Protein AF-A0A7S1HTA7-F1 (afdb_monomer)

Solvent-accessible surface area (backbone atoms only — not comparable to full-atom values): 16954 Å² total; per-residue (Å²): 130,83,82,58,38,93,45,56,28,43,32,29,38,36,47,64,93,36,52,76,44,49,57,53,32,62,66,22,34,14,26,83,85,82,63,50,65,40,41,32,32,37,21,36,52,14,60,41,72,67,43,42,49,54,43,51,52,46,42,68,76,77,57,75,39,84,85,27,55,48,76,44,78,49,69,44,82,84,61,73,66,67,63,62,52,55,25,49,40,49,44,55,26,58,73,69,60,56,31,45,28,32,38,52,43,58,41,48,52,30,56,24,31,49,49,48,40,55,60,59,36,94,58,25,66,58,54,56,62,45,24,71,47,28,37,37,27,40,50,61,30,37,48,38,60,39,86,87,78,68,48,64,71,79,82,45,54,42,52,73,50,39,56,55,34,38,77,70,63,42,30,40,68,69,76,78,36,93,91,50,45,41,59,47,79,69,38,69,72,56,42,77,76,39,88,60,63,44,76,44,86,84,56,91,56,35,43,77,36,38,39,34,22,72,90,67,54,79,77,50,65,58,85,36,33,55,92,67,63,48,55,26,53,43,48,48,56,40,37,40,72,58,36,43,44,29,39,46,36,67,46,39,31,33,38,55,80,69,81,80,66,58,77,58,65,60,72,56,92,77,48,57,65,54,52,52,53,54,50,51,54,49,52,54,51,53,55,74,72,50,70,77,37,80,84,62,80,84,79,74,92,84,78,130

InterPro domains:
  IPR029044 Nucleotide-diphospho-sugar transferases [G3DSA:3.90.550.10] (17-270)
  IPR029044 Nucleotide-diphospho-sugar transferases [SSF53448] (89-269)
  IPR051292 Alpha-1,3-xylosyltransferase/Beta-1,3-glucuronyltransferase [PTHR12270] (9-268)

Foldseek 3Di:
DDAADAFEEEFEEEELQLVVLVVLQQQLQAAPVPRHTGAYEYEYEQADPVSVVSVVVCCVPPPPPVVHYDYHYDYDHVNPLAFQQHLVRRLVRLVPHRHQKYWYDYSQKHKANCVRVVCNDPCVVVQSVLLLAAWEFAFEKEFDQDPPPRDQDDDQNKLVSVVVCVVVVRMGGPPLDPVQQQDNQLVVVCLNVDQDKAWTDDAQNHQTGTMHGSVRFDRFDSVCRHPDCRSRLRVVLSQQVNHTYIYRSMIHIYRYDGDPPCSNVVDDPPVVVVVVVVVVVVVVVSVVPGDAGPSHDDDDPPDD

Secondary structure (DSSP, 8-state):
-PPPEEEEEEEEEEEGGGHHHHHHHHHHSB-TTT-PBPPEEEEEEE-SHHHHHHHHHHHHHH---TTTEEEEEEE-TT--TT---HHHHHHHHHHT--EEEEEEEETTEEE-TTHHHHHHSTTHHHHHHHTTTEEEEE-EEEEPPPTTT---PPPPSSHHHHHHHHHTTSEE-----TTSTTSGGG-HHHHHH--S-EEE---TT---EEEE-TTTSPPP-TT--SSSSHHHHHHHHHHHTT-EEEE-SS--EEE------HHHH---TTHHHHHHHHHHHHHHHHHHHSPPPTT-----TT--

Organism: NCBI:txid73025

Radius of gyration: 19.07 Å; Cα contacts (8 Å, |Δi|>4): 547; chains: 1; bounding box: 50×52×54 Å

Sequence (304 aa):
TRPLKKGATYVTHMSAGRISNLRRVLQAWRDPTSGDPGPVVVVFFAPSANDTQAIIDHVQSDLLHPQQLAYTIYSNPSGDLRYYPINILRNIGLAHVQTELCVLADGDMVPDHHLYAYLTSDKYTGFVEQSRTTALVLPVFFLNRNEETGEVPPVPTNKGALLRAMSKGEIKAPLDHPRRPHHFLTDYNRWQGDDRDYFIRYRFWYEPYTILNPRWMPFFDQRFIYYGFDKVTFAWALHCRGFRFQVLAEHFLVHYPHERDTSWQKEEDGTAAWKAEQLLKLVDAFFSEMPSSPWGWRSDWAAT

Mean predicted aligned error: 6.47 Å

Nearest PDB structures (foldseek):
  7zvj-assembly1_B  TM=8.782E-01  e=4.370E-21  Homo sapiens
  7zvj-assembly1_A  TM=8.866E-01  e=8.604E-21  Homo sapiens
  7ui7-assembly1_B  TM=8.638E-01  e=6.174E-20  Homo sapiens
  1h7l-assembly1_A  TM=4.929E-01  e=9.604E-05  Bacillus subtilis
  1qfy-assembly1_A  TM=4.979E-01  e=3.685E-01  Pisum sativum

Structure (mmCIF, N/CA/C/O backbone):
data_AF-A0A7S1HTA7-F1
#
_entry.id   AF-A0A7S1HTA7-F1
#
loop_
_atom_site.group_PDB
_atom_site.id
_atom_site.type_symbol
_atom_site.label_atom_id
_atom_site.label_alt_id
_atom_site.label_comp_id
_atom_site.label_asym_id
_atom_site.label_entity_id
_atom_site.label_seq_id
_atom_site.pdbx_PDB_ins_code
_atom_site.Cartn_x
_atom_site.Cartn_y
_atom_site.Cartn_z
_atom_site.occupancy
_atom_site.B_iso_or_equiv
_atom_site.auth_seq_id
_atom_site.auth_comp_id
_atom_site.auth_asym_id
_atom_site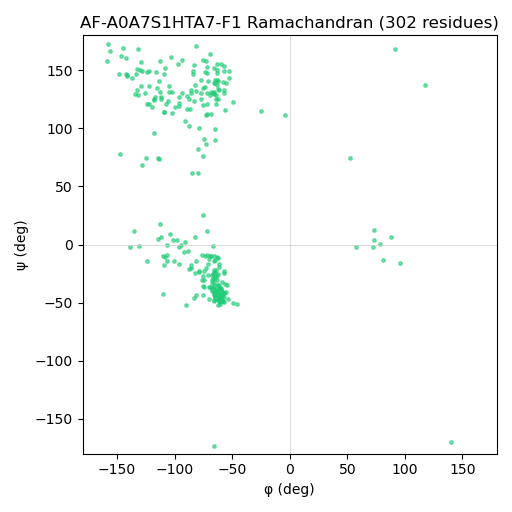.auth_atom_id
_atom_site.pdbx_PDB_model_num
ATOM 1 N N . THR A 1 1 ? 7.113 -23.906 4.863 1.00 61.28 1 THR A N 1
ATOM 2 C CA . THR A 1 1 ? 6.972 -22.454 5.121 1.00 61.28 1 THR A CA 1
ATOM 3 C C . THR A 1 1 ? 6.401 -22.262 6.514 1.00 61.28 1 THR A C 1
ATOM 5 O O . THR A 1 1 ? 5.605 -23.092 6.936 1.00 61.28 1 THR A O 1
ATOM 8 N N . ARG A 1 2 ? 6.845 -21.250 7.277 1.00 69.38 2 ARG A N 1
ATOM 9 C CA . ARG A 1 2 ? 6.257 -20.969 8.602 1.00 69.38 2 ARG A CA 1
ATOM 10 C C . ARG A 1 2 ? 4.777 -20.590 8.429 1.00 69.38 2 ARG A C 1
ATOM 12 O O . ARG A 1 2 ? 4.460 -19.919 7.445 1.00 69.38 2 ARG A O 1
ATOM 19 N N . PRO A 1 3 ? 3.875 -21.018 9.328 1.00 86.00 3 PRO A N 1
ATOM 20 C CA . PRO A 1 3 ? 2.483 -20.597 9.262 1.00 86.00 3 PRO A CA 1
ATOM 21 C C . PRO A 1 3 ? 2.391 -19.078 9.456 1.00 86.00 3 PRO A C 1
ATOM 23 O O . PRO A 1 3 ? 3.089 -18.510 10.298 1.00 86.00 3 PRO A O 1
ATOM 26 N N . LEU A 1 4 ? 1.545 -18.433 8.651 1.00 93.44 4 LEU A N 1
ATOM 27 C CA . LEU A 1 4 ? 1.215 -17.018 8.806 1.00 93.44 4 LEU A CA 1
ATOM 28 C C . LEU A 1 4 ? 0.353 -16.843 10.062 1.00 93.44 4 LEU A C 1
ATOM 30 O O . LEU A 1 4 ? -0.492 -17.685 10.363 1.00 93.44 4 LEU A O 1
ATOM 34 N N . LYS A 1 5 ? 0.595 -15.765 10.800 1.00 95.06 5 LYS A N 1
ATOM 35 C CA . LYS A 1 5 ? -0.145 -15.372 12.000 1.00 95.06 5 LYS A CA 1
ATOM 36 C C . LYS A 1 5 ? -1.415 -14.618 11.613 1.00 95.06 5 LYS A C 1
ATOM 38 O O . LYS A 1 5 ? -1.449 -13.938 10.588 1.00 95.06 5 LYS A O 1
ATOM 43 N 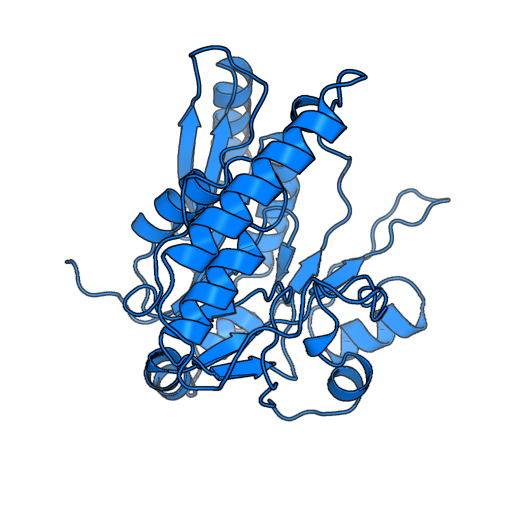N . LYS A 1 6 ? -2.419 -14.655 12.488 1.00 95.56 6 LYS A N 1
ATOM 44 C CA . LYS A 1 6 ? -3.603 -13.805 12.350 1.00 95.56 6 LYS A CA 1
ATOM 45 C C . LYS A 1 6 ? -3.194 -12.323 12.304 1.00 95.56 6 LYS A C 1
ATOM 47 O O . LYS A 1 6 ? -2.435 -11.889 13.166 1.00 95.56 6 LYS A O 1
ATOM 52 N N . GLY A 1 7 ? -3.693 -11.560 11.331 1.00 96.12 7 GLY A N 1
ATOM 53 C CA . GLY A 1 7 ? -3.509 -10.105 11.262 1.00 96.12 7 GLY A CA 1
ATOM 54 C C . GLY A 1 7 ? -3.256 -9.558 9.857 1.00 96.12 7 GLY A C 1
ATOM 55 O O . GLY A 1 7 ? -3.360 -10.282 8.865 1.00 96.12 7 GLY A O 1
ATOM 56 N N . ALA A 1 8 ? -2.888 -8.277 9.792 1.00 97.81 8 ALA A N 1
ATOM 57 C CA . ALA A 1 8 ? -2.566 -7.575 8.554 1.00 97.81 8 ALA A CA 1
ATOM 58 C C . ALA A 1 8 ? -1.246 -6.795 8.678 1.00 97.81 8 ALA A C 1
ATOM 60 O O . ALA A 1 8 ? -1.078 -6.010 9.609 1.00 97.81 8 ALA A O 1
ATOM 61 N N . THR A 1 9 ? -0.322 -6.995 7.735 1.00 98.25 9 THR A N 1
ATOM 62 C CA . THR A 1 9 ? 0.963 -6.273 7.671 1.00 98.25 9 THR A CA 1
ATOM 63 C C . THR A 1 9 ? 0.905 -5.183 6.607 1.00 98.25 9 THR A C 1
ATOM 65 O O . THR A 1 9 ? 0.527 -5.462 5.470 1.00 98.25 9 THR A O 1
ATOM 68 N N . TYR A 1 10 ? 1.325 -3.961 6.933 1.00 98.50 10 TYR A N 1
ATOM 69 C CA . TYR A 1 10 ? 1.571 -2.927 5.926 1.00 98.50 10 TYR A CA 1
ATOM 70 C C . TYR A 1 10 ? 2.967 -3.118 5.331 1.00 98.50 10 TYR A C 1
ATOM 72 O O . TYR A 1 10 ? 3.948 -3.153 6.070 1.00 98.50 10 TYR A O 1
ATOM 80 N N . VAL A 1 11 ? 3.076 -3.263 4.014 1.00 98.00 11 VAL A N 1
ATOM 81 C CA . VAL A 1 11 ? 4.343 -3.526 3.322 1.00 98.00 11 VAL A CA 1
ATOM 82 C C . VAL A 1 11 ? 4.647 -2.374 2.386 1.00 98.00 11 VAL A C 1
ATOM 84 O O . VAL A 1 11 ? 3.839 -2.039 1.521 1.00 98.00 11 VAL A O 1
ATOM 87 N N . THR A 1 12 ? 5.832 -1.791 2.536 1.00 97.00 12 THR A N 1
ATOM 88 C CA . THR A 1 12 ? 6.271 -0.681 1.695 1.00 97.00 12 THR A CA 1
ATOM 89 C C . THR A 1 12 ? 7.767 -0.718 1.398 1.00 97.00 12 THR A C 1
ATOM 91 O O . THR A 1 12 ? 8.531 -1.497 1.971 1.00 97.00 12 THR A O 1
ATOM 94 N N . HIS A 1 13 ? 8.193 0.124 0.466 1.00 94.62 13 HIS A N 1
ATOM 95 C CA . HIS A 1 13 ? 9.586 0.319 0.099 1.00 94.62 13 HIS A CA 1
ATOM 96 C C . HIS A 1 13 ? 9.844 1.801 -0.167 1.00 94.62 13 HIS A C 1
ATOM 98 O O . HIS A 1 13 ? 8.983 2.516 -0.685 1.00 94.62 13 HIS A O 1
ATOM 104 N N . MET A 1 14 ? 11.035 2.283 0.182 1.00 91.81 14 MET A N 1
ATOM 105 C CA . MET A 1 14 ? 11.362 3.702 0.035 1.00 91.81 14 MET A CA 1
ATOM 106 C C . MET A 1 14 ? 12.863 3.977 -0.012 1.00 91.81 14 MET A C 1
ATOM 108 O O . MET A 1 14 ? 13.669 3.167 0.432 1.00 91.81 14 MET A O 1
ATOM 112 N N . SER A 1 15 ? 13.237 5.118 -0.581 1.00 87.00 15 SER A N 1
ATOM 113 C CA . SER A 1 15 ? 14.559 5.731 -0.425 1.00 87.00 15 SER A CA 1
ATOM 114 C C . SER A 1 15 ? 14.630 6.515 0.896 1.00 87.00 15 SER A C 1
ATOM 116 O O . SER A 1 15 ? 13.606 6.754 1.547 1.00 87.00 15 SER A O 1
ATOM 118 N N . ALA A 1 16 ? 15.829 6.969 1.273 1.00 81.62 16 ALA A N 1
ATOM 119 C CA . ALA A 1 16 ? 16.028 7.801 2.462 1.00 81.62 16 ALA A CA 1
ATOM 120 C C . ALA A 1 16 ? 15.171 9.089 2.453 1.00 81.62 16 ALA A C 1
ATOM 122 O O . ALA A 1 16 ? 14.647 9.496 3.488 1.00 81.62 16 ALA A O 1
ATOM 123 N N . GLY A 1 17 ? 14.937 9.686 1.276 1.00 78.44 17 GLY A N 1
ATOM 124 C CA . GLY A 1 17 ? 14.169 10.931 1.126 1.00 78.44 17 GLY A CA 1
ATOM 125 C C . GLY A 1 17 ? 12.686 10.839 1.513 1.00 78.44 17 GLY A C 1
ATOM 126 O O . GLY A 1 17 ? 12.029 11.864 1.676 1.00 78.44 17 GLY A O 1
ATOM 127 N N . ARG A 1 18 ? 12.141 9.627 1.690 1.00 82.38 18 ARG A N 1
ATOM 128 C CA . ARG A 1 18 ? 10.727 9.401 2.047 1.00 82.38 18 ARG A CA 1
ATOM 129 C C . ARG A 1 18 ? 10.526 8.840 3.454 1.00 82.38 18 ARG A C 1
ATOM 131 O O . ARG A 1 18 ? 9.395 8.554 3.835 1.00 82.38 18 ARG A O 1
ATOM 138 N N . ILE A 1 19 ? 11.584 8.737 4.261 1.00 86.12 19 ILE A N 1
ATOM 139 C CA . ILE A 1 19 ? 11.517 8.214 5.638 1.00 86.12 19 ILE A CA 1
ATOM 140 C C . ILE A 1 19 ? 10.477 8.960 6.492 1.00 86.12 19 ILE A C 1
ATOM 142 O O . ILE A 1 19 ? 9.785 8.352 7.307 1.00 86.12 19 ILE A O 1
ATOM 146 N N . SER A 1 20 ? 10.297 10.265 6.280 1.00 83.50 20 SER A N 1
ATOM 147 C CA . SER A 1 20 ? 9.302 11.057 7.014 1.00 83.50 20 SER A CA 1
ATOM 148 C C . SER A 1 20 ? 7.854 10.586 6.785 1.00 83.50 20 SER A C 1
ATOM 150 O O . SER A 1 20 ? 7.002 10.770 7.660 1.00 83.50 20 SER A O 1
ATOM 152 N N . ASN A 1 21 ? 7.559 9.932 5.656 1.00 88.81 21 ASN A N 1
ATOM 153 C CA . ASN A 1 21 ? 6.253 9.320 5.398 1.00 88.81 21 ASN A CA 1
ATOM 154 C C . ASN A 1 21 ? 6.056 8.029 6.197 1.00 88.81 21 ASN A C 1
ATOM 156 O O . ASN A 1 21 ? 4.937 7.753 6.626 1.00 88.81 21 ASN A O 1
ATOM 160 N N . LEU A 1 22 ? 7.125 7.283 6.493 1.00 91.75 22 LEU A N 1
ATOM 161 C CA . LEU A 1 22 ? 7.030 6.073 7.312 1.00 91.75 22 LEU A CA 1
ATOM 162 C C . LEU A 1 22 ? 6.493 6.376 8.715 1.00 91.75 22 LEU A C 1
ATOM 164 O O . LEU A 1 22 ? 5.674 5.620 9.227 1.00 91.75 22 LEU A O 1
ATOM 168 N N . ARG A 1 23 ? 6.869 7.515 9.313 1.00 90.62 23 ARG A N 1
ATOM 169 C CA . ARG A 1 23 ? 6.294 7.955 10.596 1.00 90.62 23 ARG A CA 1
ATOM 170 C C . ARG A 1 23 ? 4.771 8.095 10.520 1.00 90.62 23 ARG A C 1
ATOM 172 O O . ARG A 1 23 ? 4.078 7.668 11.438 1.00 90.62 23 ARG A O 1
ATOM 179 N N . ARG A 1 24 ? 4.250 8.655 9.425 1.00 92.62 24 ARG A N 1
ATOM 180 C CA . ARG A 1 24 ? 2.802 8.819 9.206 1.00 92.62 24 ARG A CA 1
ATOM 181 C C . ARG A 1 24 ? 2.113 7.466 9.071 1.00 92.62 24 ARG A C 1
ATOM 183 O O . ARG A 1 24 ? 1.080 7.251 9.691 1.00 92.62 24 ARG A O 1
ATOM 190 N N . VAL A 1 25 ? 2.727 6.533 8.342 1.00 95.44 25 VAL A N 1
ATOM 191 C CA . VAL A 1 25 ? 2.242 5.148 8.241 1.00 95.44 25 VAL A CA 1
ATOM 192 C C . VAL A 1 25 ? 2.210 4.477 9.614 1.00 95.44 25 VAL A C 1
ATOM 194 O O . VAL A 1 25 ? 1.193 3.904 9.977 1.00 95.44 25 VAL A O 1
ATOM 197 N N . LEU A 1 26 ? 3.273 4.579 10.415 1.00 94.50 26 LEU A N 1
ATOM 198 C CA . LEU A 1 26 ? 3.337 3.971 11.752 1.00 94.50 26 LEU A CA 1
ATOM 199 C C . LEU A 1 26 ? 2.297 4.543 12.727 1.00 94.50 26 LEU A C 1
ATOM 201 O O . LEU A 1 26 ? 1.829 3.832 13.621 1.00 94.50 26 LEU A O 1
ATOM 205 N N . GLN A 1 27 ? 1.933 5.815 12.559 1.00 92.50 27 GLN A N 1
ATOM 206 C CA . GLN A 1 27 ? 0.872 6.472 13.322 1.00 92.50 27 GLN A CA 1
ATOM 207 C C . GLN A 1 27 ? -0.525 6.041 12.857 1.00 92.50 27 GLN A C 1
ATOM 209 O O . GLN A 1 27 ? -1.371 5.758 13.701 1.00 92.50 27 GLN A O 1
ATOM 214 N N . ALA A 1 28 ? -0.758 5.960 11.544 1.00 95.38 28 ALA A N 1
ATOM 215 C CA . ALA A 1 28 ? -2.050 5.582 10.969 1.00 95.38 28 ALA A CA 1
ATOM 216 C C . ALA A 1 28 ? -2.335 4.069 11.048 1.00 95.38 28 ALA A C 1
ATOM 218 O O . ALA A 1 28 ? -3.485 3.660 11.167 1.00 95.38 28 ALA A O 1
ATOM 219 N N . TRP A 1 29 ? -1.303 3.221 11.003 1.00 96.88 29 TRP A N 1
ATOM 220 C CA . TRP A 1 29 ? -1.419 1.758 11.007 1.00 96.88 29 TRP A CA 1
ATOM 221 C C . TRP A 1 29 ? -1.524 1.185 12.426 1.00 96.88 29 TRP A C 1
ATOM 223 O O . TRP A 1 29 ? -0.648 0.455 12.908 1.00 96.88 29 TRP A O 1
ATOM 233 N N . ARG A 1 30 ? -2.588 1.581 13.126 1.00 95.00 30 ARG A N 1
ATOM 234 C CA . ARG A 1 30 ? -2.882 1.220 14.518 1.00 95.00 30 ARG A CA 1
ATOM 235 C C . ARG A 1 30 ? -4.370 0.995 14.707 1.00 95.00 30 ARG A C 1
ATOM 237 O O . ARG A 1 30 ? -5.179 1.453 13.905 1.00 95.00 30 ARG A O 1
ATOM 244 N N . ASP A 1 31 ? -4.731 0.298 15.775 1.00 94.62 31 ASP A N 1
ATOM 245 C CA . ASP A 1 31 ? -6.114 0.303 16.232 1.00 94.62 31 ASP A CA 1
ATOM 246 C C . ASP A 1 31 ? -6.395 1.649 16.929 1.00 94.62 31 ASP A C 1
ATOM 248 O O . ASP A 1 31 ? -5.710 1.979 17.900 1.00 94.62 31 ASP A O 1
ATOM 252 N N . PRO A 1 32 ? -7.356 2.462 16.455 1.00 93.06 32 PRO A N 1
ATOM 253 C CA . PRO A 1 32 ? -7.625 3.777 17.035 1.00 93.06 32 PRO A CA 1
ATOM 254 C C . PRO A 1 32 ? -8.290 3.700 18.419 1.00 93.06 32 PRO A C 1
ATOM 256 O O . PRO A 1 32 ? -8.302 4.699 19.135 1.00 93.06 32 PRO A O 1
ATOM 259 N N . THR A 1 33 ? -8.848 2.545 18.796 1.00 92.56 33 THR A N 1
ATOM 260 C CA . THR A 1 33 ? -9.514 2.319 20.085 1.00 92.56 33 THR A CA 1
ATOM 261 C C . THR A 1 33 ? -8.524 1.828 21.132 1.00 92.56 33 THR A C 1
ATOM 263 O O . THR A 1 33 ? -8.457 2.399 22.219 1.00 92.56 33 THR A O 1
ATOM 266 N N . SER A 1 34 ? -7.752 0.778 20.827 1.00 93.50 34 SER A N 1
ATOM 267 C CA . SER A 1 34 ? -6.788 0.217 21.786 1.00 93.50 34 SER A CA 1
ATOM 268 C C . SER A 1 34 ? -5.413 0.888 21.738 1.00 93.50 34 SER A C 1
ATOM 270 O O . SER A 1 34 ? -4.660 0.813 22.705 1.00 93.50 34 SER A O 1
ATOM 272 N N . GLY A 1 35 ? -5.071 1.552 20.630 1.00 92.00 35 GLY A N 1
ATOM 273 C CA . GLY A 1 35 ? -3.730 2.077 20.360 1.00 92.00 35 GLY A CA 1
ATOM 274 C C . GLY A 1 35 ? -2.731 1.017 19.881 1.00 92.00 35 GLY A C 1
ATOM 275 O O . GLY A 1 35 ? -1.566 1.354 19.619 1.00 92.00 35 GLY A O 1
ATOM 276 N N . ASP A 1 36 ? -3.169 -0.242 19.751 1.00 92.75 36 ASP A N 1
ATOM 277 C CA . ASP A 1 36 ? -2.295 -1.362 19.422 1.00 92.75 36 ASP A CA 1
ATOM 278 C C . ASP A 1 36 ? -1.682 -1.189 18.025 1.00 92.75 36 ASP A C 1
ATOM 280 O O . ASP A 1 36 ? -2.399 -0.953 17.044 1.00 92.75 36 ASP A O 1
ATOM 284 N N . PRO A 1 37 ? -0.349 -1.304 17.902 1.00 94.94 37 PRO A N 1
ATOM 285 C CA . PRO A 1 37 ? 0.320 -1.165 16.622 1.00 94.94 37 PRO A CA 1
ATOM 286 C C . PRO A 1 37 ? 0.091 -2.377 15.716 1.00 94.94 37 PRO A C 1
ATOM 288 O O . PRO A 1 37 ? 0.266 -3.522 16.134 1.00 94.94 37 PRO A O 1
ATOM 291 N N . GLY A 1 38 ? -0.213 -2.126 14.440 1.00 96.00 38 GLY A N 1
ATOM 292 C CA . GLY A 1 38 ? -0.166 -3.154 13.403 1.00 96.00 38 GLY A CA 1
ATOM 293 C C . GLY A 1 38 ? 1.244 -3.341 12.841 1.00 96.00 38 GLY A C 1
ATOM 294 O O . GLY A 1 38 ? 1.979 -2.361 12.738 1.00 96.00 38 GLY A O 1
ATOM 295 N N . PRO A 1 39 ? 1.653 -4.557 12.436 1.00 97.19 39 PRO A N 1
ATOM 296 C CA . PRO A 1 39 ? 2.990 -4.782 11.897 1.00 97.19 39 PRO A CA 1
ATOM 297 C C . PRO A 1 39 ? 3.204 -4.027 10.577 1.00 97.19 39 PRO A C 1
ATOM 299 O O . PRO A 1 39 ? 2.338 -4.011 9.699 1.00 97.19 39 PRO A O 1
ATOM 302 N N . VAL A 1 40 ? 4.389 -3.441 10.428 1.00 97.81 40 VAL A N 1
ATOM 303 C CA . VAL A 1 40 ? 4.867 -2.732 9.239 1.00 97.81 40 VAL A CA 1
ATOM 304 C C . VAL A 1 40 ? 6.195 -3.339 8.804 1.00 97.81 40 VAL A C 1
ATOM 306 O O . VAL A 1 40 ? 7.117 -3.490 9.606 1.00 97.81 40 VAL A O 1
ATOM 309 N N . VAL A 1 41 ? 6.303 -3.669 7.521 1.00 97.50 41 VAL A N 1
ATOM 310 C CA . VAL A 1 41 ? 7.544 -4.089 6.871 1.00 97.50 41 VAL A CA 1
ATOM 311 C C . VAL A 1 41 ? 7.965 -3.006 5.888 1.00 97.50 41 VAL A C 1
ATOM 313 O O . VAL A 1 41 ? 7.199 -2.646 4.993 1.00 97.50 41 VAL A O 1
ATOM 316 N N . VAL A 1 42 ? 9.196 -2.517 6.022 1.00 96.94 42 VAL A N 1
ATOM 317 C CA . VAL A 1 42 ? 9.796 -1.570 5.075 1.00 96.94 42 VAL A CA 1
ATOM 318 C C . VAL A 1 42 ? 11.095 -2.115 4.493 1.00 96.94 42 VAL A C 1
ATOM 320 O O . VAL A 1 42 ? 11.952 -2.633 5.209 1.00 96.94 42 VAL A O 1
ATOM 323 N N . VAL A 1 43 ? 11.270 -1.961 3.184 1.00 96.44 43 VAL A N 1
ATOM 324 C CA . VAL A 1 43 ? 12.568 -2.166 2.533 1.00 96.44 43 VAL A CA 1
ATOM 325 C C . VAL A 1 43 ? 13.121 -0.818 2.092 1.00 96.44 43 VAL A C 1
ATOM 327 O O . VAL A 1 43 ? 12.556 -0.151 1.224 1.00 96.44 43 VAL A O 1
ATOM 330 N N . PHE A 1 44 ? 14.229 -0.413 2.701 1.00 93.94 44 PHE A N 1
ATOM 331 C CA . PHE A 1 44 ? 14.936 0.803 2.340 1.00 93.94 44 PHE A CA 1
ATOM 332 C C . PHE A 1 44 ? 15.913 0.538 1.203 1.00 93.94 44 PHE A C 1
ATOM 334 O O . PHE A 1 44 ? 16.725 -0.383 1.277 1.00 93.94 44 PHE A O 1
ATOM 341 N N . PHE A 1 45 ? 15.862 1.367 0.168 1.00 91.31 45 PHE A N 1
ATOM 342 C CA . PHE A 1 45 ? 16.868 1.386 -0.881 1.00 91.31 45 PHE A CA 1
ATOM 343 C C . PHE A 1 45 ? 17.984 2.358 -0.501 1.00 91.31 45 PHE A C 1
ATOM 345 O O . PHE A 1 45 ? 17.738 3.559 -0.373 1.00 91.31 45 PHE A O 1
ATOM 352 N N . ALA A 1 46 ? 19.194 1.829 -0.324 1.00 89.19 46 ALA A N 1
ATOM 353 C CA . ALA A 1 46 ? 20.378 2.587 0.052 1.00 89.19 46 ALA A CA 1
ATOM 354 C C . ALA A 1 46 ? 21.437 2.481 -1.056 1.00 89.19 46 ALA A C 1
ATOM 356 O O . ALA A 1 46 ? 22.181 1.499 -1.139 1.00 89.19 46 ALA A O 1
ATOM 357 N N . PRO A 1 47 ? 21.497 3.463 -1.956 1.00 82.62 47 PRO A N 1
ATOM 358 C CA . PRO A 1 47 ? 22.356 3.363 -3.123 1.00 82.62 47 PRO A CA 1
ATOM 359 C C . PRO A 1 47 ? 23.820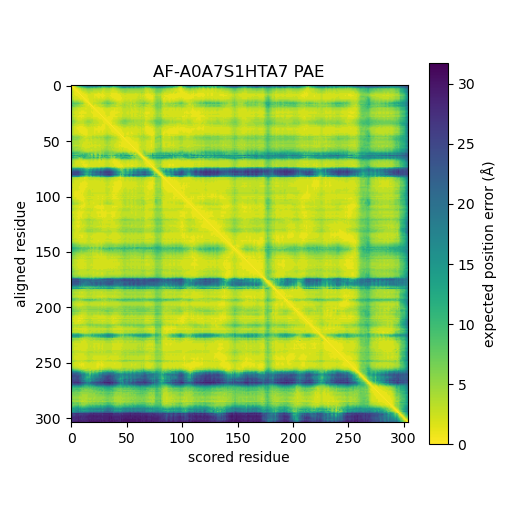 3.727 -2.835 1.00 82.62 47 PRO A C 1
ATOM 361 O O . PRO A 1 47 ? 24.704 3.380 -3.611 1.00 82.62 47 PRO A O 1
ATOM 364 N N . SER A 1 48 ? 24.100 4.359 -1.695 1.00 82.69 48 SER A N 1
ATOM 365 C CA . SER A 1 48 ? 25.454 4.609 -1.204 1.00 82.69 48 SER A CA 1
ATOM 366 C C . SER A 1 48 ? 25.622 4.208 0.266 1.00 82.69 48 SER A C 1
ATOM 368 O O . SER A 1 48 ? 24.654 3.958 0.995 1.00 82.69 48 SER A O 1
ATOM 370 N N . ALA A 1 49 ? 26.875 4.176 0.729 1.00 85.44 49 ALA A N 1
ATOM 371 C CA . ALA A 1 49 ? 27.186 4.012 2.149 1.00 85.44 49 ALA A CA 1
ATOM 372 C C . ALA A 1 49 ? 26.627 5.171 2.997 1.00 85.44 49 ALA A C 1
ATOM 374 O O . ALA A 1 49 ? 26.142 4.936 4.101 1.00 85.44 49 ALA A O 1
ATOM 375 N N . ASN A 1 50 ? 26.615 6.396 2.456 1.00 85.81 50 ASN A N 1
ATOM 376 C CA . ASN A 1 50 ? 26.042 7.560 3.135 1.00 85.81 50 ASN A CA 1
ATOM 377 C C . ASN A 1 50 ? 24.528 7.414 3.310 1.00 85.81 50 ASN A C 1
ATOM 379 O O . ASN A 1 50 ? 24.019 7.670 4.395 1.00 85.81 50 ASN A O 1
ATOM 383 N N . ASP A 1 51 ? 23.817 6.945 2.281 1.00 86.38 51 ASP A N 1
ATOM 384 C CA . ASP A 1 51 ? 22.376 6.683 2.390 1.00 86.38 51 ASP A CA 1
ATOM 385 C C . ASP A 1 51 ? 22.093 5.570 3.397 1.00 86.38 51 ASP A C 1
ATOM 387 O O . ASP A 1 51 ? 21.160 5.674 4.190 1.00 86.38 51 ASP A O 1
ATOM 391 N N . THR A 1 52 ? 22.923 4.521 3.398 1.00 89.06 52 THR A N 1
ATOM 392 C CA . THR A 1 52 ? 22.831 3.427 4.375 1.00 89.06 52 THR A CA 1
ATOM 393 C C . THR A 1 52 ? 22.931 3.972 5.797 1.00 89.06 52 THR A C 1
ATOM 395 O O . THR A 1 52 ? 22.072 3.670 6.623 1.00 89.06 52 THR A O 1
ATOM 398 N N . GLN A 1 53 ? 23.939 4.806 6.071 1.00 89.38 53 GLN A N 1
ATOM 399 C CA . GLN A 1 53 ? 24.125 5.406 7.389 1.00 89.38 53 GLN A CA 1
ATOM 400 C C . GLN A 1 53 ? 22.973 6.350 7.748 1.00 89.38 53 GLN A C 1
ATOM 402 O O . GLN A 1 53 ? 22.412 6.228 8.831 1.00 89.38 53 GLN A O 1
ATOM 407 N N . ALA A 1 54 ? 22.539 7.207 6.819 1.00 88.38 54 ALA A N 1
ATOM 408 C CA . ALA A 1 54 ? 21.415 8.113 7.043 1.00 88.38 54 ALA A CA 1
ATOM 409 C C . ALA A 1 54 ? 20.118 7.361 7.387 1.00 88.38 54 ALA A C 1
ATOM 411 O O . ALA A 1 54 ? 19.372 7.794 8.265 1.00 88.38 54 ALA A O 1
ATOM 412 N N . ILE A 1 55 ? 19.850 6.226 6.731 1.00 90.25 55 ILE A N 1
ATOM 413 C CA . ILE A 1 55 ? 18.713 5.356 7.060 1.00 90.25 55 ILE A CA 1
ATOM 414 C C . ILE A 1 55 ? 18.869 4.768 8.466 1.00 90.25 55 ILE A C 1
ATOM 416 O O . ILE A 1 55 ? 17.907 4.789 9.232 1.00 90.25 55 ILE A O 1
ATOM 420 N N . ILE A 1 56 ? 20.052 4.247 8.814 1.00 90.06 56 ILE A N 1
ATOM 421 C CA . ILE A 1 56 ? 20.319 3.680 10.147 1.00 90.06 56 ILE A CA 1
ATOM 422 C C . ILE A 1 56 ? 20.068 4.729 11.231 1.00 90.06 56 ILE A C 1
ATOM 424 O O . ILE A 1 56 ? 19.332 4.446 12.176 1.00 90.06 56 ILE A O 1
ATOM 428 N N . ASP A 1 57 ? 20.613 5.932 11.057 1.00 89.19 57 ASP A N 1
ATOM 429 C CA . ASP A 1 57 ? 20.493 7.022 12.021 1.00 89.19 57 ASP A CA 1
ATOM 430 C C . ASP A 1 57 ? 19.021 7.396 12.240 1.00 89.19 57 ASP A C 1
ATOM 432 O O . ASP A 1 57 ? 18.562 7.406 13.379 1.00 89.19 57 ASP A O 1
ATOM 436 N N . HIS A 1 58 ? 18.245 7.588 11.163 1.00 87.44 58 HIS A N 1
ATOM 437 C CA . HIS A 1 58 ? 16.810 7.889 11.262 1.00 87.44 58 HIS A CA 1
ATOM 438 C C . HIS A 1 58 ? 16.006 6.757 11.907 1.00 87.44 58 HIS A C 1
ATOM 440 O O . HIS A 1 58 ? 15.080 7.001 12.682 1.00 87.44 58 HIS A O 1
ATOM 446 N N . VAL A 1 59 ? 16.309 5.499 11.578 1.00 86.62 59 VAL A N 1
ATOM 447 C CA . VAL A 1 59 ? 15.594 4.374 12.189 1.00 86.62 59 VAL A CA 1
ATOM 448 C C . VAL A 1 59 ? 15.862 4.331 13.692 1.00 86.62 59 VAL A C 1
ATOM 450 O O . VAL A 1 59 ? 14.927 4.103 14.459 1.00 86.62 59 VAL A O 1
ATOM 453 N N . GLN A 1 60 ? 17.102 4.596 14.110 1.00 85.75 60 GLN A N 1
ATOM 454 C CA . GLN A 1 60 ? 17.520 4.591 15.511 1.00 85.75 60 GLN A CA 1
ATOM 455 C C . GLN A 1 60 ? 17.031 5.810 16.308 1.00 85.75 60 GLN A C 1
ATOM 457 O O . GLN A 1 60 ? 16.696 5.659 17.480 1.00 85.75 60 GLN A O 1
ATOM 462 N N . SER A 1 61 ? 16.968 7.002 15.711 1.00 83.12 61 SER A N 1
ATOM 463 C CA . SER A 1 61 ? 16.523 8.220 16.401 1.00 83.12 61 SER A CA 1
ATOM 464 C C . SER A 1 61 ? 15.003 8.344 16.470 1.00 83.12 61 SER A C 1
ATOM 466 O O . SER A 1 61 ? 14.451 8.729 17.498 1.00 83.12 61 SER A O 1
ATOM 468 N N . ASP A 1 62 ? 14.324 8.042 15.363 1.00 77.06 62 ASP A N 1
ATOM 469 C CA . ASP A 1 62 ? 13.020 8.631 15.056 1.00 77.06 62 ASP A CA 1
ATOM 470 C C . ASP A 1 62 ? 11.903 7.614 14.826 1.00 77.06 62 ASP A C 1
ATOM 472 O O . ASP A 1 62 ? 10.730 8.009 14.777 1.00 77.06 62 ASP A O 1
ATOM 476 N N . LEU A 1 63 ? 12.259 6.337 14.640 1.00 79.88 63 LEU A N 1
ATOM 477 C CA . LEU A 1 63 ? 11.347 5.275 14.207 1.00 79.88 63 LEU A CA 1
ATOM 478 C C . LEU A 1 63 ? 11.497 3.968 14.997 1.00 79.88 63 LEU A C 1
ATOM 480 O O . LEU A 1 63 ? 10.930 2.950 14.586 1.00 79.88 63 LEU A O 1
ATOM 484 N N . LEU A 1 64 ? 12.229 3.967 16.119 1.00 73.25 64 LEU A N 1
ATOM 485 C CA . LEU A 1 64 ? 12.356 2.787 16.977 1.00 73.25 64 LEU A CA 1
ATOM 486 C C . LEU A 1 64 ? 11.004 2.413 17.597 1.00 73.25 64 LEU A C 1
ATOM 488 O O . LEU A 1 64 ? 10.641 2.813 18.700 1.00 73.25 64 LEU A O 1
ATOM 492 N N . HIS A 1 65 ? 10.283 1.561 16.879 1.00 76.56 65 HIS A N 1
ATOM 493 C CA . HIS A 1 65 ? 9.080 0.881 17.329 1.00 76.56 65 HIS A CA 1
ATOM 494 C C . HIS A 1 65 ? 9.292 -0.624 17.142 1.00 76.56 65 HIS A C 1
ATOM 496 O O . HIS A 1 65 ? 8.737 -1.205 16.210 1.00 76.56 65 HIS A O 1
ATOM 502 N N . PRO A 1 66 ? 10.100 -1.281 17.997 1.00 70.31 66 PRO A N 1
ATOM 503 C CA . PRO A 1 66 ? 10.547 -2.661 17.774 1.00 70.31 66 PRO A CA 1
ATOM 504 C C . PRO A 1 66 ? 9.402 -3.684 17.720 1.00 70.31 66 PRO A C 1
ATOM 506 O O . PRO A 1 66 ? 9.576 -4.778 17.196 1.00 70.31 66 PRO A O 1
ATOM 509 N N . GLN A 1 67 ? 8.226 -3.334 18.247 1.00 82.25 67 GLN A N 1
ATOM 510 C CA . GLN A 1 67 ? 7.020 -4.165 18.175 1.00 82.25 67 GLN A CA 1
ATOM 511 C C . GLN A 1 67 ? 6.219 -3.963 16.876 1.00 82.25 67 GLN A C 1
ATOM 513 O O . GLN A 1 67 ? 5.390 -4.803 16.543 1.00 82.25 67 GLN A O 1
ATOM 518 N N . GLN A 1 68 ? 6.454 -2.862 16.154 1.00 91.62 68 GLN A N 1
ATOM 519 C CA . GLN A 1 68 ? 5.685 -2.452 14.979 1.00 91.62 68 GLN A CA 1
ATOM 520 C C . GLN A 1 68 ? 6.479 -2.585 13.676 1.00 91.62 68 GLN A C 1
ATOM 522 O O . GLN A 1 68 ? 5.925 -3.032 12.680 1.00 91.62 68 GLN A O 1
ATOM 527 N N . LEU A 1 69 ? 7.756 -2.195 13.664 1.00 94.12 69 LEU A N 1
ATOM 528 C CA . LEU A 1 69 ? 8.542 -2.023 12.443 1.00 94.12 69 LEU A CA 1
ATOM 529 C C . LEU A 1 69 ? 9.584 -3.134 12.270 1.00 94.12 69 LEU A C 1
ATOM 531 O O . LEU A 1 69 ? 10.507 -3.263 13.072 1.00 94.12 69 LEU A O 1
ATOM 535 N N . ALA A 1 70 ? 9.489 -3.871 11.167 1.00 94.31 70 ALA A N 1
ATOM 536 C CA . ALA A 1 70 ? 10.582 -4.665 10.622 1.00 94.31 70 ALA A CA 1
ATOM 537 C C . ALA A 1 70 ? 11.152 -3.947 9.395 1.00 94.31 70 ALA A C 1
ATOM 539 O O . ALA A 1 70 ? 10.401 -3.537 8.508 1.00 94.31 70 ALA A O 1
ATOM 540 N N . TYR A 1 71 ? 12.474 -3.801 9.325 1.00 94.50 71 TYR A N 1
ATOM 541 C CA . TYR A 1 71 ? 13.120 -3.128 8.204 1.00 94.50 71 TYR A CA 1
ATOM 542 C C . TYR A 1 71 ? 14.265 -3.947 7.614 1.00 94.50 71 TYR A C 1
ATOM 544 O O . TYR A 1 71 ? 14.927 -4.721 8.301 1.00 94.50 71 TYR A O 1
ATOM 552 N N . THR A 1 72 ? 14.494 -3.769 6.317 1.00 95.44 72 THR A N 1
ATOM 553 C CA . THR A 1 72 ? 15.666 -4.277 5.596 1.00 95.44 72 THR A CA 1
ATOM 554 C C . THR A 1 72 ? 16.288 -3.132 4.821 1.00 95.44 72 THR A C 1
ATOM 556 O O . THR A 1 72 ? 15.567 -2.360 4.195 1.00 95.44 72 THR A O 1
ATOM 559 N N . ILE A 1 73 ? 17.614 -3.017 4.847 1.00 93.81 73 ILE A N 1
ATOM 560 C CA . ILE A 1 73 ? 18.342 -2.060 4.013 1.00 93.81 73 ILE A CA 1
ATOM 561 C C . ILE A 1 73 ? 18.941 -2.833 2.843 1.00 93.81 73 ILE A C 1
ATOM 563 O O . ILE A 1 73 ? 19.813 -3.679 3.029 1.00 93.81 73 ILE A O 1
ATOM 567 N N . TYR A 1 74 ? 18.450 -2.556 1.640 1.00 91.38 74 TYR A N 1
ATOM 568 C CA . TYR A 1 74 ? 19.023 -3.055 0.401 1.00 91.38 74 TYR A CA 1
ATOM 569 C C . TYR A 1 74 ? 20.113 -2.086 -0.049 1.00 91.38 74 TYR A C 1
ATOM 571 O O . TYR A 1 74 ? 19.816 -1.013 -0.585 1.00 91.38 74 TYR A O 1
ATOM 579 N N . SER A 1 75 ? 21.370 -2.455 0.194 1.00 84.50 75 SER A N 1
ATOM 580 C CA . SER A 1 75 ? 22.521 -1.699 -0.285 1.00 84.50 75 SER A CA 1
ATOM 581 C C . SER A 1 75 ? 22.889 -2.120 -1.710 1.00 84.50 75 SER A C 1
ATOM 583 O O . SER A 1 75 ? 22.987 -3.309 -2.012 1.00 84.50 75 SER A O 1
ATOM 585 N N . ASN A 1 76 ? 23.114 -1.147 -2.597 1.00 71.12 76 ASN A N 1
ATOM 586 C CA . ASN A 1 76 ? 23.683 -1.388 -3.930 1.00 71.12 76 ASN A CA 1
ATOM 587 C C . ASN A 1 76 ? 25.080 -0.746 -4.044 1.00 71.12 76 ASN A C 1
ATOM 589 O O . ASN A 1 76 ? 25.236 0.279 -4.708 1.00 71.12 76 ASN A O 1
ATOM 593 N N . PRO A 1 77 ? 26.110 -1.323 -3.399 1.00 53.12 77 PRO A N 1
ATOM 594 C CA . PRO A 1 77 ? 27.448 -0.731 -3.337 1.00 53.12 77 PRO A CA 1
ATOM 595 C C . PRO A 1 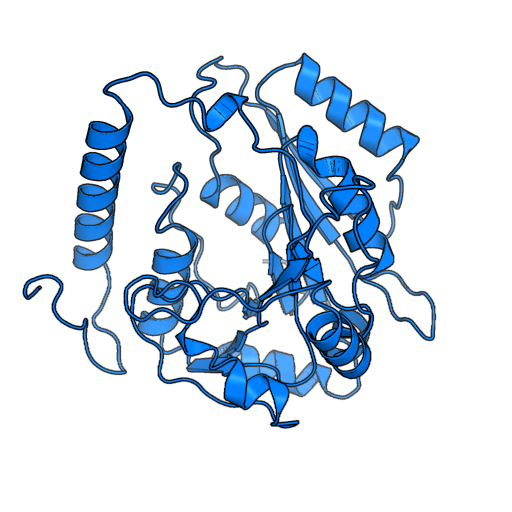77 ? 28.187 -0.712 -4.686 1.00 53.12 77 PRO A C 1
ATOM 597 O O . PRO A 1 77 ? 29.217 -0.055 -4.798 1.00 53.12 77 PRO A O 1
ATOM 600 N N . SER A 1 78 ? 27.668 -1.393 -5.715 1.00 57.28 78 SER A N 1
ATOM 601 C CA . SER A 1 78 ? 28.234 -1.452 -7.074 1.00 57.28 78 SER A CA 1
ATOM 602 C C . SER A 1 78 ? 28.295 -0.096 -7.791 1.00 57.28 78 SER A C 1
ATOM 604 O O . SER A 1 78 ? 28.915 -0.002 -8.845 1.00 57.28 78 SER A O 1
ATOM 606 N N . GLY A 1 79 ? 27.637 0.944 -7.264 1.00 50.62 79 GLY A N 1
ATOM 607 C CA . GLY A 1 79 ? 27.717 2.305 -7.799 1.00 50.62 79 GLY A CA 1
ATOM 608 C C . GLY A 1 79 ? 26.971 2.534 -9.116 1.00 50.62 79 GLY A C 1
ATOM 609 O O . GLY A 1 79 ? 27.011 3.647 -9.636 1.00 50.62 79 GLY A O 1
ATOM 610 N N . ASP A 1 80 ? 26.250 1.539 -9.649 1.00 60.25 80 ASP A N 1
ATOM 611 C CA . ASP A 1 80 ? 25.291 1.779 -10.731 1.00 60.25 80 ASP A CA 1
ATOM 612 C C . ASP A 1 80 ? 24.040 2.451 -10.147 1.00 60.25 80 ASP A C 1
ATOM 614 O O . ASP A 1 80 ? 23.006 1.828 -9.885 1.00 60.25 80 ASP A O 1
ATOM 618 N N . LEU A 1 81 ? 24.195 3.750 -9.873 1.00 53.12 81 LEU A N 1
ATOM 619 C CA . LEU A 1 81 ? 23.212 4.614 -9.235 1.00 53.12 81 LEU A CA 1
ATOM 620 C C . LEU A 1 81 ? 22.060 5.013 -10.177 1.00 53.12 81 LEU A C 1
ATOM 622 O O . LEU A 1 81 ? 21.449 6.065 -10.004 1.00 53.12 81 LEU A O 1
ATOM 626 N N . ARG A 1 82 ? 21.759 4.205 -11.199 1.00 57.44 82 ARG A N 1
ATOM 627 C CA . ARG A 1 82 ? 20.784 4.570 -12.235 1.00 57.44 82 ARG A CA 1
ATOM 628 C C . ARG A 1 82 ? 19.402 3.941 -12.061 1.00 57.44 82 ARG A C 1
ATOM 630 O O . ARG A 1 82 ? 18.467 4.414 -12.708 1.00 57.44 82 ARG A O 1
ATOM 637 N N . TYR A 1 83 ? 19.228 2.920 -11.208 1.00 72.44 83 TYR A N 1
ATOM 638 C CA . TYR A 1 83 ? 17.948 2.199 -11.080 1.00 72.44 83 TYR A CA 1
ATOM 639 C C . TYR A 1 83 ? 17.446 1.981 -9.638 1.00 72.44 83 TYR A C 1
ATOM 641 O O . TYR A 1 83 ? 18.181 1.506 -8.775 1.00 72.44 83 TYR A O 1
ATOM 649 N N . TYR A 1 84 ? 16.159 2.273 -9.408 1.00 82.69 84 TYR A N 1
ATOM 650 C CA . TYR A 1 84 ? 15.415 1.927 -8.192 1.00 82.69 84 TYR A CA 1
ATOM 651 C C . TYR A 1 84 ? 14.741 0.553 -8.391 1.00 82.69 84 TYR A C 1
ATOM 653 O O . TYR A 1 84 ? 13.758 0.482 -9.131 1.00 82.69 84 TYR A O 1
ATOM 661 N N . PRO A 1 85 ? 15.225 -0.544 -7.772 1.00 87.50 85 PRO A N 1
ATOM 662 C CA . PRO A 1 85 ? 14.831 -1.914 -8.120 1.00 87.50 85 PRO A CA 1
ATOM 663 C C . PRO A 1 85 ? 13.467 -2.314 -7.520 1.00 87.50 85 PRO A C 1
ATOM 665 O O . PRO A 1 85 ? 13.363 -3.238 -6.714 1.00 87.50 85 PRO A O 1
ATOM 668 N N . ILE A 1 86 ? 12.404 -1.607 -7.911 1.00 89.00 86 ILE A N 1
ATOM 669 C CA . ILE A 1 86 ? 11.096 -1.581 -7.238 1.00 89.00 86 ILE A CA 1
ATOM 670 C C . ILE A 1 86 ? 10.521 -2.969 -6.926 1.00 89.00 86 ILE A C 1
ATOM 672 O O . ILE A 1 86 ? 10.176 -3.257 -5.780 1.00 89.00 86 ILE A O 1
ATOM 676 N N . ASN A 1 87 ? 10.484 -3.868 -7.909 1.00 93.19 87 ASN A N 1
ATOM 677 C CA . ASN A 1 87 ? 9.892 -5.194 -7.740 1.00 93.19 87 ASN A CA 1
ATOM 678 C C . ASN A 1 87 ? 10.772 -6.150 -6.923 1.00 93.19 87 ASN A C 1
ATOM 680 O O . ASN A 1 87 ? 10.250 -7.022 -6.226 1.00 93.19 87 ASN A O 1
ATOM 684 N N . ILE A 1 88 ? 12.096 -5.959 -6.931 1.00 93.12 88 ILE A N 1
ATOM 685 C CA . ILE A 1 88 ? 13.001 -6.685 -6.029 1.00 93.12 88 ILE A CA 1
ATOM 686 C C . ILE A 1 88 ? 12.709 -6.270 -4.584 1.00 93.12 88 ILE A C 1
ATOM 688 O O . ILE A 1 88 ? 12.509 -7.139 -3.737 1.00 93.12 88 ILE A O 1
ATOM 692 N N . LEU A 1 89 ? 12.600 -4.964 -4.312 1.00 94.25 89 LEU A N 1
ATOM 693 C CA . LEU A 1 89 ? 12.303 -4.447 -2.970 1.00 94.25 89 LEU A CA 1
ATOM 694 C C . LEU A 1 89 ? 10.937 -4.931 -2.465 1.00 94.25 89 LEU A C 1
ATOM 696 O O . LEU A 1 89 ? 10.828 -5.360 -1.317 1.00 94.25 89 LEU A O 1
ATOM 700 N N . ARG A 1 90 ? 9.910 -4.944 -3.325 1.00 94.69 90 ARG A N 1
ATOM 701 C CA . ARG A 1 90 ? 8.588 -5.505 -2.994 1.00 94.69 90 ARG A CA 1
ATOM 702 C C . ARG A 1 90 ? 8.660 -6.985 -2.632 1.00 94.69 90 ARG A C 1
ATOM 704 O O . ARG A 1 90 ? 8.090 -7.383 -1.621 1.00 94.69 90 ARG A O 1
ATOM 711 N N . ASN A 1 91 ? 9.385 -7.792 -3.409 1.00 96.12 91 ASN A N 1
ATOM 712 C CA . ASN A 1 91 ? 9.542 -9.221 -3.123 1.00 96.12 91 ASN A CA 1
ATOM 713 C C . ASN A 1 91 ? 10.314 -9.473 -1.818 1.00 96.12 91 ASN A C 1
ATOM 715 O O . ASN A 1 91 ? 9.939 -10.371 -1.066 1.00 96.12 91 ASN A O 1
ATOM 719 N N . ILE A 1 92 ? 11.339 -8.666 -1.513 1.00 96.44 92 ILE A N 1
ATOM 720 C CA . ILE A 1 92 ? 12.032 -8.710 -0.214 1.00 96.44 92 ILE A CA 1
ATOM 721 C C . ILE A 1 92 ? 11.043 -8.389 0.913 1.00 96.44 92 ILE A C 1
ATOM 723 O O . ILE A 1 92 ? 10.944 -9.149 1.873 1.00 96.44 92 ILE A O 1
ATOM 727 N N . GLY A 1 93 ? 10.257 -7.316 0.781 1.00 96.56 93 GLY A N 1
ATOM 728 C CA . GLY A 1 93 ? 9.254 -6.936 1.778 1.00 96.56 93 GLY A CA 1
ATOM 729 C C . GLY A 1 93 ? 8.218 -8.039 2.009 1.00 96.56 93 GLY A C 1
ATOM 730 O O . GLY A 1 93 ? 7.958 -8.425 3.147 1.00 96.56 93 GLY A O 1
ATOM 731 N N . LEU A 1 94 ? 7.692 -8.625 0.931 1.00 95.56 94 LEU A N 1
ATOM 732 C CA . LEU A 1 94 ? 6.761 -9.753 0.992 1.00 95.56 94 LEU A CA 1
ATOM 733 C C . LEU A 1 94 ? 7.351 -10.978 1.699 1.00 95.56 94 LEU A C 1
ATOM 735 O O . LEU A 1 94 ? 6.646 -11.631 2.466 1.00 95.56 94 LEU A O 1
ATOM 739 N N . ALA A 1 95 ? 8.638 -11.273 1.499 1.00 95.31 95 ALA A N 1
ATOM 740 C CA . ALA A 1 95 ? 9.307 -12.389 2.166 1.00 95.31 95 ALA A CA 1
ATOM 741 C C . ALA A 1 95 ? 9.393 -12.221 3.697 1.00 95.31 95 ALA A C 1
ATOM 743 O O . ALA A 1 95 ? 9.518 -13.213 4.418 1.00 95.31 95 ALA A O 1
ATOM 744 N N . HIS A 1 96 ? 9.294 -10.987 4.201 1.00 95.62 96 HIS A N 1
ATOM 745 C CA . HIS A 1 96 ? 9.277 -10.679 5.631 1.00 95.62 96 HIS A CA 1
ATOM 746 C C . HIS A 1 96 ? 7.868 -10.615 6.241 1.00 95.62 96 HIS A C 1
ATOM 748 O O . HIS A 1 96 ? 7.748 -10.525 7.466 1.00 95.62 96 HIS A O 1
ATOM 754 N N . VAL A 1 97 ? 6.803 -10.704 5.436 1.00 96.12 97 VAL A N 1
ATOM 755 C CA . VAL A 1 97 ? 5.424 -10.714 5.944 1.00 96.12 97 VAL A CA 1
ATOM 756 C C . VAL A 1 97 ? 5.164 -11.979 6.756 1.00 96.12 97 VAL A C 1
ATOM 758 O O . VAL A 1 97 ? 5.396 -13.100 6.306 1.00 96.12 97 VAL A O 1
ATOM 761 N N . GLN A 1 98 ? 4.631 -11.797 7.965 1.00 95.44 98 GLN A N 1
ATOM 762 C CA . GLN A 1 98 ? 4.289 -12.897 8.872 1.00 95.44 98 GLN A CA 1
ATOM 763 C C . GLN A 1 98 ? 2.788 -13.031 9.133 1.00 95.44 98 GLN A C 1
ATOM 765 O O . GLN A 1 98 ? 2.412 -13.862 9.955 1.00 95.44 98 GLN A O 1
ATOM 770 N N . THR A 1 99 ? 1.938 -12.239 8.478 1.00 97.38 99 THR A N 1
ATOM 771 C CA . THR A 1 99 ? 0.484 -12.227 8.695 1.00 97.38 99 THR A CA 1
ATOM 772 C C . THR A 1 99 ? -0.294 -12.752 7.491 1.00 97.38 99 THR A C 1
ATOM 774 O O . THR A 1 99 ? 0.220 -12.757 6.374 1.00 97.38 99 THR A O 1
ATOM 777 N N . GLU A 1 100 ? -1.534 -13.204 7.695 1.00 97.56 100 GLU A N 1
ATOM 778 C CA . GLU A 1 100 ? -2.354 -13.757 6.603 1.00 97.56 100 GLU A CA 1
ATOM 779 C C . GLU A 1 100 ? -2.878 -12.703 5.632 1.00 97.56 100 GLU A C 1
ATOM 781 O O . GLU A 1 100 ? -3.224 -13.060 4.516 1.00 97.56 100 GLU A O 1
ATOM 786 N N . LEU A 1 101 ? -2.929 -11.429 6.017 1.00 98.19 101 LEU A N 1
ATOM 787 C CA . LEU A 1 101 ? -3.213 -10.325 5.104 1.00 98.19 101 LEU A CA 1
ATOM 788 C C . LEU A 1 101 ? -2.004 -9.396 5.022 1.00 98.19 101 LEU A C 1
ATOM 790 O O . LEU A 1 101 ? -1.278 -9.209 6.003 1.00 98.19 101 LEU A O 1
ATOM 794 N N . CYS A 1 102 ? -1.799 -8.770 3.872 1.00 97.81 102 CYS A N 1
ATOM 795 C CA . CYS A 1 102 ? -0.896 -7.639 3.747 1.00 97.81 102 CYS A CA 1
ATOM 796 C C . CYS A 1 102 ? -1.443 -6.573 2.803 1.00 97.81 102 CYS A C 1
ATOM 798 O O . CYS A 1 102 ? -2.077 -6.894 1.796 1.00 97.81 102 CYS A O 1
ATOM 800 N N . VAL A 1 103 ? -1.151 -5.316 3.128 1.00 98.12 103 VAL A N 1
ATOM 801 C CA . VAL A 1 103 ? -1.369 -4.155 2.263 1.00 98.12 103 VAL A CA 1
ATOM 802 C C . VAL A 1 103 ? -0.059 -3.864 1.547 1.00 98.12 103 VAL A C 1
ATOM 804 O O . VAL A 1 103 ? 0.955 -3.643 2.206 1.00 98.12 103 VAL A O 1
ATOM 807 N N . LEU A 1 104 ? -0.069 -3.881 0.216 1.00 94.56 104 LEU A N 1
ATOM 808 C CA . LEU A 1 104 ? 1.094 -3.511 -0.592 1.00 94.56 104 LEU A CA 1
ATOM 809 C C . LEU A 1 104 ? 0.964 -2.053 -1.010 1.00 94.56 104 LEU A C 1
ATOM 811 O O . LEU A 1 104 ? 0.003 -1.711 -1.697 1.00 94.56 104 LEU A O 1
ATOM 815 N N . ALA A 1 105 ? 1.915 -1.213 -0.602 1.00 95.19 105 ALA A N 1
ATOM 816 C CA . ALA A 1 105 ? 1.853 0.225 -0.819 1.00 95.19 105 ALA A CA 1
ATOM 817 C C . ALA A 1 105 ? 3.222 0.837 -1.147 1.00 95.19 105 ALA A C 1
ATOM 819 O O . ALA A 1 105 ? 4.258 0.409 -0.635 1.00 95.19 105 ALA A O 1
ATOM 820 N N . ASP A 1 106 ? 3.226 1.876 -1.980 1.00 92.62 106 ASP A N 1
ATOM 821 C CA . ASP A 1 106 ? 4.440 2.634 -2.290 1.00 92.62 106 ASP A CA 1
ATOM 822 C C . ASP A 1 106 ? 4.812 3.546 -1.097 1.00 92.62 106 ASP A C 1
ATOM 824 O O . ASP A 1 106 ? 3.977 3.839 -0.240 1.00 92.62 106 ASP A O 1
ATOM 828 N N . GLY A 1 107 ? 6.075 3.976 -1.002 1.00 92.44 107 GLY A N 1
ATOM 829 C CA . GLY A 1 107 ? 6.601 4.724 0.158 1.00 92.44 107 GLY A CA 1
ATOM 830 C C . GLY A 1 107 ? 6.031 6.133 0.381 1.00 92.44 107 GLY A C 1
ATOM 831 O O . GLY A 1 107 ? 6.432 6.825 1.316 1.00 92.44 107 GLY A O 1
ATOM 832 N N . ASP A 1 108 ? 5.135 6.583 -0.489 1.00 91.75 108 ASP A N 1
ATOM 833 C CA . ASP A 1 108 ? 4.397 7.846 -0.423 1.00 91.75 108 ASP A CA 1
ATOM 834 C C . ASP A 1 108 ? 2.919 7.662 -0.054 1.00 91.75 108 ASP A C 1
ATOM 836 O O . ASP A 1 108 ? 2.201 8.648 0.105 1.00 91.75 108 ASP A O 1
ATOM 840 N N . MET A 1 109 ? 2.476 6.422 0.148 1.00 95.50 109 MET A N 1
ATOM 841 C CA . MET A 1 109 ? 1.103 6.108 0.516 1.00 95.50 109 MET A CA 1
ATOM 842 C C . MET A 1 109 ? 0.955 5.996 2.030 1.00 95.50 109 MET A C 1
ATOM 844 O O . MET A 1 109 ? 1.697 5.268 2.694 1.00 95.50 109 MET A O 1
ATOM 848 N N . VAL A 1 110 ? -0.051 6.683 2.565 1.00 96.81 110 VAL A N 1
ATOM 849 C CA . VAL A 1 110 ? -0.478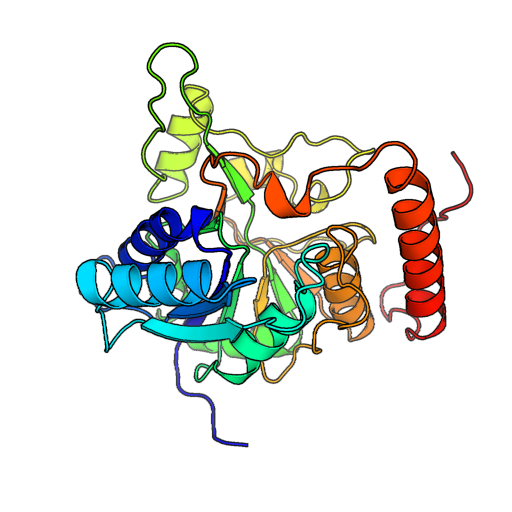 6.606 3.965 1.00 96.81 110 VAL A CA 1
ATOM 850 C C . VAL A 1 110 ? -1.912 6.072 4.006 1.00 96.81 110 VAL A C 1
ATOM 852 O O . VAL A 1 110 ? -2.764 6.619 3.304 1.00 96.81 110 VAL A O 1
ATOM 855 N N . PRO A 1 111 ? -2.213 5.017 4.779 1.00 97.62 111 PRO A N 1
ATOM 856 C CA . PRO A 1 111 ? -3.579 4.516 4.902 1.00 97.62 111 PRO A CA 1
ATOM 857 C C . PRO A 1 111 ? -4.456 5.455 5.734 1.00 97.62 111 PRO A C 1
ATOM 859 O O . PRO A 1 111 ? -3.951 6.208 6.571 1.00 97.62 111 PRO A O 1
ATOM 862 N N . ASP A 1 112 ? -5.775 5.375 5.547 1.00 97.19 112 ASP A N 1
ATOM 863 C CA . ASP A 1 112 ? -6.702 5.927 6.534 1.00 97.19 112 ASP A CA 1
ATOM 864 C C . ASP A 1 112 ? -6.502 5.259 7.908 1.00 97.19 112 ASP A C 1
ATOM 866 O O . ASP A 1 112 ? -6.011 4.132 8.023 1.00 97.19 112 ASP A O 1
ATOM 870 N N . HIS A 1 113 ? -6.877 5.967 8.972 1.00 96.00 113 HIS A N 1
ATOM 871 C CA . HIS A 1 113 ? -6.536 5.582 10.346 1.00 96.00 113 HIS A CA 1
ATOM 872 C C . HIS A 1 113 ? -7.341 4.381 10.861 1.00 96.00 113 HIS A C 1
ATOM 874 O O . HIS A 1 113 ? -7.063 3.875 11.945 1.00 96.00 113 HIS A O 1
ATOM 880 N N . HIS A 1 114 ? -8.376 3.951 10.139 1.00 96.50 114 HIS A N 1
ATOM 881 C CA . HIS A 1 114 ? -9.271 2.882 10.574 1.00 96.50 114 HIS A CA 1
ATOM 882 C C . HIS A 1 114 ? -9.039 1.573 9.808 1.00 96.50 114 HIS A C 1
ATOM 884 O O . HIS A 1 114 ? -9.580 0.540 10.204 1.00 96.50 114 HIS A O 1
ATOM 890 N N . LEU A 1 115 ? -8.219 1.578 8.750 1.00 97.62 115 LEU A N 1
ATOM 891 C CA . LEU A 1 115 ? -7.995 0.404 7.906 1.00 97.62 115 LEU A CA 1
ATOM 892 C C . LEU A 1 115 ? -7.410 -0.789 8.676 1.00 97.62 115 LEU A C 1
ATOM 894 O O . LEU A 1 115 ? -7.863 -1.915 8.478 1.00 97.62 115 LEU A O 1
ATOM 898 N N . TYR A 1 116 ? -6.436 -0.580 9.569 1.00 97.69 116 TYR A N 1
ATOM 899 C CA . TYR A 1 116 ? -5.859 -1.695 10.332 1.00 97.69 116 TYR A CA 1
ATOM 900 C C . TYR A 1 116 ? -6.912 -2.379 11.214 1.00 97.69 116 TYR A C 1
ATOM 902 O O . TYR A 1 116 ? -7.100 -3.590 11.102 1.00 97.69 116 TYR A O 1
ATOM 910 N N . ALA A 1 117 ? -7.639 -1.596 12.019 1.00 97.00 117 ALA A N 1
ATOM 911 C CA . ALA A 1 117 ? -8.714 -2.098 12.876 1.00 97.00 117 ALA A CA 1
ATOM 912 C C . ALA A 1 117 ? -9.831 -2.774 12.072 1.00 97.00 117 ALA A C 1
ATOM 914 O O . ALA A 1 117 ? -10.356 -3.809 12.477 1.00 97.00 117 ALA A O 1
ATOM 915 N N . TYR A 1 118 ? -10.170 -2.235 10.898 1.00 96.75 118 TYR A N 1
ATOM 916 C CA . TYR A 1 118 ? -11.133 -2.860 9.998 1.00 96.75 118 TYR A CA 1
ATOM 917 C C . TYR A 1 118 ? -10.671 -4.249 9.555 1.00 96.75 118 TYR A C 1
ATOM 919 O O . TYR A 1 118 ? -11.429 -5.213 9.677 1.00 96.75 118 TYR A O 1
ATOM 927 N N . LEU A 1 119 ? -9.420 -4.384 9.107 1.00 97.44 119 LEU A N 1
ATOM 928 C CA . LEU A 1 119 ? -8.889 -5.666 8.647 1.00 97.44 119 LEU A CA 1
ATOM 929 C C . LEU A 1 119 ? -8.763 -6.691 9.769 1.00 97.44 119 LEU A C 1
ATOM 931 O O . LEU A 1 119 ? -8.868 -7.876 9.478 1.00 97.44 119 LEU A O 1
ATOM 935 N N . THR A 1 120 ? -8.552 -6.273 11.018 1.00 96.56 120 THR A N 1
ATOM 936 C CA . THR A 1 120 ? -8.399 -7.163 12.183 1.00 96.56 120 THR A CA 1
ATOM 937 C C . THR A 1 120 ? -9.675 -7.345 13.011 1.00 96.56 120 THR A C 1
ATOM 939 O O . THR A 1 120 ? -9.646 -8.065 14.013 1.00 96.56 120 THR A O 1
ATOM 942 N N . SER A 1 121 ? -10.790 -6.760 12.568 1.00 95.75 121 SER A N 1
ATOM 943 C CA . SER A 1 121 ? -12.110 -6.840 13.204 1.00 95.75 121 SER A CA 1
ATOM 944 C C . SER A 1 121 ? -12.722 -8.253 13.196 1.00 95.75 121 SER A C 1
ATOM 946 O O . SER A 1 121 ? -12.119 -9.243 12.769 1.00 95.75 121 SER A O 1
ATOM 948 N N . ASP A 1 122 ? -13.975 -8.357 13.635 1.00 95.19 122 ASP A N 1
ATOM 949 C CA . ASP A 1 122 ? -14.805 -9.559 13.519 1.00 95.19 122 ASP A CA 1
ATOM 950 C C . ASP A 1 122 ? -14.973 -10.044 12.063 1.00 95.19 122 ASP A C 1
ATOM 952 O O . ASP A 1 122 ? -15.162 -11.240 11.830 1.00 95.19 122 ASP A O 1
ATOM 956 N N . LYS A 1 123 ? -14.799 -9.156 11.074 1.00 94.50 123 LYS A N 1
ATOM 957 C CA . LYS A 1 123 ? -14.810 -9.487 9.637 1.00 94.50 123 LYS A CA 1
ATOM 958 C C . LYS A 1 123 ? -13.530 -10.163 9.133 1.00 94.50 123 LYS A C 1
ATOM 960 O O . LYS A 1 123 ? -13.524 -10.662 8.007 1.00 94.50 123 LYS A O 1
ATOM 965 N N . TYR A 1 124 ? -12.470 -10.234 9.948 1.00 96.56 124 TYR A N 1
ATOM 966 C CA . TYR A 1 124 ? -11.150 -10.766 9.574 1.00 96.56 124 TYR A CA 1
ATOM 967 C C . TYR A 1 124 ? -11.214 -12.089 8.800 1.00 96.56 124 TYR A C 1
ATOM 969 O O . TYR A 1 124 ? -10.622 -12.225 7.729 1.00 96.56 124 TYR A O 1
ATOM 977 N N . THR A 1 125 ? -11.948 -13.072 9.330 1.00 96.56 125 THR A N 1
ATOM 978 C CA . THR A 1 125 ? -12.035 -14.412 8.729 1.00 96.56 125 THR A CA 1
ATOM 979 C C . THR A 1 125 ? -12.635 -14.351 7.324 1.00 96.56 125 THR A C 1
ATOM 981 O O . THR A 1 125 ? -12.179 -15.060 6.430 1.00 96.56 125 THR A O 1
ATOM 984 N N . GLY A 1 126 ? -13.604 -13.456 7.107 1.00 96.88 126 GLY A N 1
ATOM 985 C CA . GLY A 1 126 ? -14.180 -13.200 5.790 1.00 96.88 126 GLY A CA 1
ATOM 986 C C . GLY A 1 126 ? -13.143 -12.665 4.804 1.00 96.88 126 GLY A C 1
ATOM 987 O O . GLY A 1 126 ? -13.045 -13.186 3.695 1.00 96.88 126 GLY A O 1
ATOM 988 N N . PHE A 1 127 ? -12.313 -11.700 5.215 1.00 96.75 127 PHE A N 1
ATOM 989 C CA . PHE A 1 127 ? -11.238 -11.174 4.364 1.00 96.75 127 PHE A CA 1
ATOM 990 C C . PHE A 1 127 ? -10.200 -12.240 4.010 1.00 96.75 127 PHE A C 1
ATOM 992 O O . PHE A 1 127 ? -9.777 -12.323 2.857 1.00 96.75 127 PHE A O 1
ATOM 999 N N . VAL A 1 128 ? -9.805 -13.086 4.969 1.00 96.81 128 VAL A N 1
ATOM 1000 C CA . VAL A 1 128 ? -8.848 -14.175 4.714 1.00 96.81 128 VAL A CA 1
ATOM 1001 C C . VAL A 1 128 ? -9.410 -15.182 3.714 1.00 96.81 128 VAL A C 1
ATOM 1003 O O . VAL A 1 128 ? -8.716 -15.517 2.753 1.00 96.81 128 VAL A O 1
ATOM 1006 N N . GLU A 1 129 ? -10.656 -15.625 3.872 1.00 96.06 129 GLU A N 1
ATOM 1007 C CA . GLU A 1 129 ? -11.266 -16.555 2.915 1.00 96.06 129 GLU A CA 1
ATOM 1008 C C . GLU A 1 129 ? -11.436 -15.924 1.532 1.00 96.06 129 GLU A C 1
ATOM 1010 O O . GLU A 1 129 ? -11.085 -16.515 0.509 1.00 96.06 129 GLU A O 1
ATOM 1015 N N . GLN A 1 130 ? -11.887 -14.673 1.492 1.00 95.44 130 GLN A N 1
ATOM 1016 C CA . GLN A 1 130 ? -12.055 -13.926 0.255 1.00 95.44 130 GLN A CA 1
ATOM 1017 C C . GLN A 1 130 ? -10.731 -13.708 -0.496 1.00 95.44 130 GLN A C 1
ATOM 1019 O O . GLN A 1 130 ? -10.705 -13.772 -1.729 1.00 95.44 130 GLN A O 1
ATOM 1024 N N . SER A 1 131 ? -9.624 -13.518 0.228 1.00 95.12 131 SER A N 1
ATOM 1025 C CA . SER A 1 131 ? -8.286 -13.297 -0.340 1.00 95.12 131 SER A CA 1
ATOM 1026 C C . SER A 1 131 ? -7.742 -14.474 -1.162 1.00 95.12 131 SER A C 1
ATOM 1028 O O . SER A 1 131 ? -6.738 -14.326 -1.856 1.00 95.12 131 SER A O 1
ATOM 1030 N N . ARG A 1 132 ? -8.397 -15.645 -1.117 1.00 94.75 132 ARG A N 1
ATOM 1031 C CA . ARG A 1 132 ? -8.067 -16.809 -1.956 1.00 94.75 132 ARG A CA 1
ATOM 1032 C C . ARG A 1 132 ? -8.328 -16.564 -3.440 1.00 94.75 132 ARG A C 1
ATOM 1034 O O . ARG A 1 132 ? -7.681 -17.181 -4.279 1.00 94.75 132 ARG A O 1
ATOM 1041 N N . THR A 1 133 ? -9.303 -15.713 -3.756 1.00 95.19 133 THR A N 1
ATOM 1042 C CA . THR A 1 133 ? -9.770 -15.478 -5.133 1.00 95.19 133 THR A CA 1
ATOM 1043 C C . THR A 1 133 ? -10.043 -14.009 -5.439 1.00 95.19 133 THR A C 1
ATOM 1045 O O . THR A 1 133 ? -10.447 -13.682 -6.553 1.00 95.19 133 THR A O 1
ATOM 1048 N N . THR A 1 134 ? -9.886 -13.112 -4.467 1.00 97.12 134 THR A N 1
ATOM 1049 C CA . THR A 1 134 ? -10.221 -11.695 -4.618 1.00 97.12 134 THR A CA 1
ATOM 1050 C C . THR A 1 134 ? -9.103 -10.825 -4.059 1.00 97.12 134 THR A C 1
ATOM 1052 O O . THR A 1 134 ? -8.682 -10.999 -2.920 1.00 97.12 134 THR A O 1
ATOM 1055 N N . ALA A 1 135 ? -8.651 -9.864 -4.859 1.00 97.19 135 ALA A N 1
ATOM 1056 C CA . ALA A 1 135 ? -7.839 -8.748 -4.409 1.00 97.19 135 ALA A CA 1
ATOM 1057 C C . ALA A 1 135 ? -8.777 -7.637 -3.930 1.00 97.19 135 ALA A C 1
ATOM 1059 O O . ALA A 1 135 ? -9.562 -7.105 -4.723 1.00 97.19 135 ALA A O 1
ATOM 1060 N N . LEU A 1 136 ? -8.712 -7.297 -2.642 1.00 97.75 136 LEU A N 1
ATOM 1061 C CA . LEU A 1 136 ? -9.398 -6.109 -2.139 1.00 97.75 136 LEU A CA 1
ATOM 1062 C C . LEU A 1 136 ? -8.589 -4.892 -2.573 1.00 97.75 136 LEU A C 1
ATOM 1064 O O . LEU A 1 136 ? -7.367 -4.905 -2.466 1.00 97.75 136 LEU A O 1
ATOM 1068 N N . VAL A 1 137 ? -9.249 -3.866 -3.081 1.00 97.25 137 VAL A N 1
ATOM 1069 C CA . VAL A 1 137 ? -8.631 -2.699 -3.701 1.00 97.25 137 VAL A CA 1
ATOM 1070 C C . VAL A 1 137 ? -8.876 -1.476 -2.832 1.00 97.25 137 VAL A C 1
ATOM 1072 O O . VAL A 1 137 ? -10.012 -1.200 -2.449 1.00 97.25 137 VAL A O 1
ATOM 1075 N N . LEU A 1 138 ? -7.805 -0.731 -2.572 1.00 97.56 138 LEU A N 1
ATOM 1076 C CA . LEU A 1 138 ? -7.839 0.561 -1.901 1.00 97.56 138 LEU A CA 1
ATOM 1077 C C . LEU A 1 138 ? -7.766 1.681 -2.952 1.00 97.56 138 LEU A C 1
ATOM 1079 O O . LEU A 1 138 ? -6.767 1.775 -3.673 1.00 97.56 138 LEU A O 1
ATOM 1083 N N . PRO A 1 139 ? -8.792 2.541 -3.054 1.00 96.12 139 PRO A N 1
ATOM 1084 C CA . PRO A 1 139 ? -8.697 3.795 -3.787 1.00 96.12 139 PRO A CA 1
ATOM 1085 C C . PRO A 1 139 ? -7.561 4.663 -3.258 1.00 96.12 139 PRO A C 1
ATOM 1087 O O . PRO A 1 139 ? -7.269 4.668 -2.063 1.00 96.12 139 PRO A O 1
ATOM 1090 N N . VAL A 1 140 ? -6.970 5.451 -4.150 1.00 94.50 140 VAL A N 1
ATOM 1091 C CA . VAL A 1 140 ? -5.925 6.421 -3.802 1.00 94.50 140 VAL A CA 1
ATOM 1092 C C . VAL A 1 140 ? -6.416 7.834 -4.029 1.00 94.50 140 VAL A C 1
ATOM 1094 O O . VAL A 1 140 ? -7.058 8.100 -5.046 1.00 94.50 140 VAL A O 1
ATOM 1097 N N . PHE A 1 141 ? -6.046 8.734 -3.126 1.00 95.25 141 PHE A N 1
ATOM 1098 C CA . PHE A 1 141 ? -6.286 10.167 -3.232 1.00 95.25 141 PHE A CA 1
ATOM 1099 C C . PHE A 1 141 ? -4.990 10.952 -3.010 1.00 95.25 141 PHE A C 1
ATOM 1101 O O . PHE A 1 141 ? -4.110 10.519 -2.275 1.00 95.25 141 PHE A O 1
ATOM 1108 N N . PHE A 1 142 ? -4.863 12.115 -3.640 1.00 93.94 142 PHE A N 1
ATOM 1109 C CA . PHE A 1 142 ? -3.652 12.932 -3.642 1.00 93.94 142 PHE A CA 1
ATOM 1110 C C . PHE A 1 142 ? -3.881 14.184 -2.813 1.00 93.94 142 PHE A C 1
ATOM 1112 O O . PHE A 1 142 ? -4.690 15.032 -3.195 1.00 93.94 142 PHE A O 1
ATOM 1119 N N . LEU A 1 143 ? -3.171 14.307 -1.692 1.00 93.69 143 LEU A N 1
ATOM 1120 C CA . LEU A 1 143 ? -3.147 15.554 -0.933 1.00 93.69 143 LEU A CA 1
ATOM 1121 C C . LEU A 1 143 ? -2.538 16.664 -1.793 1.00 93.69 143 LEU A C 1
ATOM 1123 O O . LEU A 1 143 ? -1.572 16.446 -2.526 1.00 93.69 143 LEU A O 1
ATOM 1127 N N . ASN A 1 144 ? -3.094 17.863 -1.694 1.00 90.94 144 ASN A N 1
ATOM 1128 C CA . ASN A 1 144 ? -2.535 19.048 -2.319 1.00 90.94 144 ASN A CA 1
ATOM 1129 C C . ASN A 1 144 ? -1.693 19.792 -1.280 1.00 90.94 144 ASN A C 1
ATOM 1131 O O . ASN A 1 144 ? -2.161 20.100 -0.186 1.00 90.94 144 ASN A O 1
ATOM 1135 N N . ARG A 1 145 ? -0.436 20.077 -1.626 1.00 89.94 145 ARG A N 1
ATOM 1136 C CA . ARG A 1 145 ? 0.369 21.045 -0.878 1.00 89.94 145 ARG A CA 1
ATOM 1137 C C . ARG A 1 145 ? -0.179 22.434 -1.191 1.00 89.94 145 ARG A C 1
ATOM 1139 O O . ARG A 1 145 ? -0.363 22.753 -2.362 1.00 89.94 145 ARG A O 1
ATOM 1146 N N . ASN A 1 146 ? -0.429 23.234 -0.164 1.00 87.50 146 ASN A N 1
ATOM 1147 C CA . ASN A 1 146 ? -0.773 24.634 -0.343 1.00 87.50 146 ASN A CA 1
ATOM 1148 C C . ASN A 1 146 ? 0.430 25.355 -0.975 1.00 87.50 146 ASN A C 1
ATOM 1150 O O . ASN A 1 146 ? 1.528 25.326 -0.421 1.00 87.50 146 ASN A O 1
ATOM 1154 N N . GLU A 1 147 ? 0.239 25.951 -2.152 1.00 85.56 147 GLU A N 1
ATOM 1155 C CA . GLU A 1 147 ? 1.321 26.602 -2.902 1.00 85.56 147 GLU A CA 1
ATOM 1156 C C . GLU A 1 147 ? 1.795 27.908 -2.245 1.00 85.56 147 GLU A C 1
ATOM 1158 O O . GLU A 1 147 ? 2.958 28.271 -2.392 1.00 85.56 147 GLU A O 1
ATOM 1163 N N . GLU A 1 148 ? 0.930 28.583 -1.482 1.00 86.88 148 GLU A N 1
ATOM 1164 C CA . GLU A 1 148 ? 1.234 29.852 -0.810 1.00 86.88 148 GLU A CA 1
ATOM 1165 C C . GLU A 1 148 ? 1.966 29.638 0.520 1.00 86.88 148 GLU A C 1
ATOM 1167 O O . GLU A 1 148 ? 2.957 30.310 0.802 1.00 86.88 148 GLU A O 1
ATOM 1172 N N . THR A 1 149 ? 1.493 28.700 1.348 1.00 88.75 149 THR A N 1
ATOM 1173 C CA . THR A 1 149 ? 2.048 28.457 2.694 1.00 88.75 149 THR A CA 1
ATOM 1174 C C . THR A 1 149 ? 3.064 27.317 2.731 1.00 88.75 149 THR A C 1
ATOM 1176 O O . THR A 1 149 ? 3.806 27.174 3.701 1.00 88.75 149 THR A O 1
ATOM 1179 N N . GLY A 1 150 ? 3.097 26.469 1.700 1.00 86.62 150 GLY A N 1
ATOM 1180 C CA . GLY A 1 150 ? 3.896 25.243 1.671 1.00 86.62 150 GLY A CA 1
ATOM 1181 C C . GLY A 1 150 ? 3.358 24.124 2.570 1.00 86.62 150 GLY A C 1
ATOM 1182 O O . GLY A 1 150 ? 3.936 23.029 2.580 1.00 86.62 150 GLY A O 1
ATOM 1183 N N . GLU A 1 151 ? 2.269 24.364 3.303 1.00 89.12 151 GLU A N 1
ATOM 1184 C CA . GLU A 1 151 ? 1.673 23.410 4.231 1.00 89.12 151 GLU A CA 1
ATOM 1185 C C . GLU A 1 151 ? 0.979 22.265 3.492 1.00 89.12 151 GLU A C 1
ATOM 1187 O O . GLU A 1 151 ? 0.423 22.421 2.404 1.00 89.12 151 GLU A O 1
ATOM 1192 N N . VAL A 1 152 ? 1.002 21.084 4.104 1.00 91.00 152 VAL A N 1
ATOM 1193 C CA . VAL A 1 152 ? 0.260 19.920 3.622 1.00 91.00 152 VAL A CA 1
ATOM 1194 C C . VAL A 1 152 ? -0.845 19.619 4.636 1.00 91.00 152 VAL A C 1
ATOM 1196 O O . VAL A 1 152 ? -0.527 19.465 5.819 1.00 91.00 152 VAL A O 1
ATOM 1199 N N . PRO A 1 153 ? -2.117 19.514 4.208 1.00 92.31 153 PRO A N 1
ATOM 1200 C CA . PRO A 1 153 ? -3.218 19.152 5.092 1.00 92.31 153 PRO A CA 1
ATOM 1201 C C . PRO A 1 153 ? -2.985 17.795 5.778 1.00 92.31 153 PRO A C 1
ATOM 1203 O O . PRO A 1 153 ? -2.286 16.931 5.233 1.00 92.31 153 PRO A O 1
ATOM 1206 N N . PRO A 1 154 ? -3.573 17.564 6.965 1.00 92.88 154 PRO A N 1
ATOM 1207 C CA . PRO A 1 154 ? -3.482 16.268 7.623 1.00 92.88 154 PRO A CA 1
ATOM 1208 C C . PRO A 1 154 ? -4.150 15.174 6.781 1.00 92.88 154 PRO A C 1
ATOM 1210 O O . PRO A 1 154 ? -5.125 15.417 6.069 1.00 92.88 154 PRO A O 1
ATOM 1213 N N . VAL A 1 155 ? -3.645 13.945 6.903 1.00 93.94 155 VAL A N 1
ATOM 1214 C CA . VAL A 1 155 ? -4.251 12.768 6.269 1.00 93.94 155 VAL A CA 1
ATOM 1215 C C . VAL A 1 155 ? -5.666 12.571 6.834 1.00 93.94 155 VAL A C 1
ATOM 1217 O O . VAL A 1 155 ? -5.823 12.501 8.056 1.00 93.94 155 VAL A O 1
ATOM 1220 N N . PRO A 1 156 ? -6.712 12.496 5.989 1.00 96.19 156 PRO A N 1
ATOM 1221 C CA . PRO A 1 156 ? -8.065 12.247 6.463 1.00 96.19 156 PRO A CA 1
ATOM 1222 C C . PRO A 1 156 ? -8.182 10.895 7.170 1.00 96.19 156 PRO A C 1
ATOM 1224 O O . PRO A 1 156 ? -7.738 9.870 6.662 1.00 96.19 156 PRO A O 1
ATOM 1227 N N . THR A 1 157 ? -8.823 10.886 8.337 1.00 95.56 157 THR A N 1
ATOM 1228 C CA . THR A 1 157 ? -8.900 9.690 9.191 1.00 95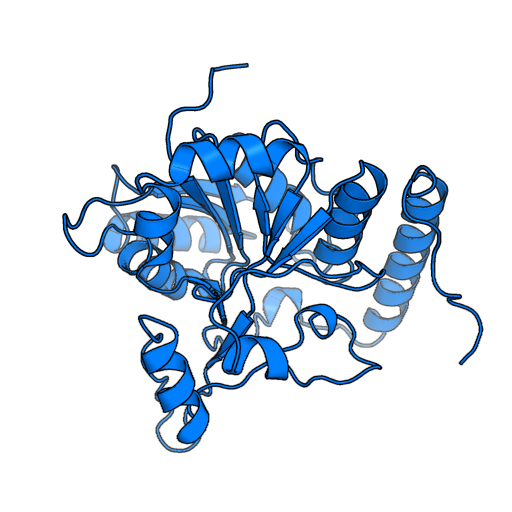.56 157 THR A CA 1
ATOM 1229 C C . THR A 1 157 ? -9.936 8.666 8.730 1.00 95.56 157 THR A C 1
ATOM 1231 O O . THR A 1 157 ? -9.835 7.501 9.095 1.00 95.56 157 THR A O 1
ATOM 1234 N N . ASN A 1 158 ? -10.937 9.095 7.957 1.00 96.44 158 ASN A N 1
ATOM 1235 C CA . ASN A 1 158 ? -12.019 8.273 7.416 1.00 96.44 158 ASN A CA 1
ATOM 1236 C C . ASN A 1 158 ? -12.640 8.938 6.177 1.00 96.44 158 ASN A C 1
ATOM 1238 O O . ASN A 1 158 ? -12.350 10.099 5.870 1.00 96.44 158 ASN A O 1
ATOM 1242 N N . LYS A 1 159 ? -13.538 8.224 5.489 1.00 97.31 159 LYS A N 1
ATOM 1243 C CA . LYS A 1 159 ? -14.188 8.697 4.260 1.00 97.31 159 LYS A CA 1
ATOM 1244 C C . LYS A 1 159 ? -14.940 10.013 4.438 1.00 97.31 159 LYS A C 1
ATOM 1246 O O . LYS A 1 159 ? -14.811 10.910 3.613 1.00 97.31 159 LYS A O 1
ATOM 1251 N N . GLY A 1 160 ? -15.669 10.187 5.539 1.00 97.62 160 GLY A N 1
ATOM 1252 C CA . GLY A 1 160 ? -16.364 11.446 5.816 1.00 97.62 160 GLY A CA 1
ATOM 1253 C C . GLY A 1 160 ? -15.405 12.641 5.912 1.00 97.62 160 GLY A C 1
ATOM 1254 O O . GLY A 1 160 ? -15.703 13.720 5.400 1.00 97.62 160 GLY A O 1
ATOM 1255 N N . ALA A 1 161 ? -14.240 12.462 6.543 1.00 97.69 161 ALA A N 1
ATOM 1256 C CA . ALA A 1 161 ? -13.189 13.479 6.585 1.00 97.69 161 ALA A CA 1
ATOM 1257 C C . ALA A 1 161 ? -12.566 13.723 5.205 1.00 97.69 161 ALA A C 1
ATOM 1259 O O . ALA A 1 161 ? -12.333 14.876 4.844 1.00 97.69 161 ALA A O 1
ATOM 1260 N N . LEU A 1 162 ? -12.359 12.662 4.424 1.00 97.75 162 LEU A N 1
ATOM 1261 C CA . LEU A 1 162 ? -11.842 12.745 3.062 1.00 97.75 162 LEU A CA 1
ATOM 1262 C C . LEU A 1 162 ? -12.768 13.570 2.161 1.00 97.75 162 LEU A C 1
ATOM 1264 O O . LEU A 1 162 ? -12.302 14.504 1.520 1.00 97.75 162 LEU A O 1
ATOM 1268 N N . LEU A 1 163 ? -14.076 13.292 2.161 1.00 97.50 163 LEU A N 1
ATOM 1269 C CA . LEU A 1 163 ? -15.055 14.026 1.350 1.00 97.50 163 LEU A CA 1
ATOM 1270 C C . LEU A 1 163 ? -15.102 15.521 1.710 1.00 97.50 163 LEU A C 1
ATOM 1272 O O . LEU A 1 163 ? -15.214 16.371 0.828 1.00 97.50 163 LEU A O 1
ATOM 1276 N N . ARG A 1 164 ? -14.950 15.863 2.999 1.00 97.75 164 ARG A N 1
ATOM 1277 C CA . ARG A 1 164 ? -14.828 17.264 3.443 1.00 97.75 164 ARG A CA 1
ATOM 1278 C C . ARG A 1 164 ? -13.527 17.919 2.986 1.00 97.75 164 ARG A C 1
ATOM 1280 O O . ARG A 1 164 ? -13.529 19.100 2.669 1.00 97.75 164 ARG A O 1
ATOM 1287 N N . ALA A 1 165 ? -12.416 17.191 2.977 1.00 96.50 165 ALA A N 1
ATOM 1288 C CA . ALA A 1 165 ? -11.156 17.713 2.458 1.00 96.50 165 ALA A CA 1
ATOM 1289 C C . ALA A 1 165 ? -11.227 17.892 0.926 1.00 96.50 165 ALA A C 1
ATOM 1291 O O . ALA A 1 165 ? -10.727 18.882 0.39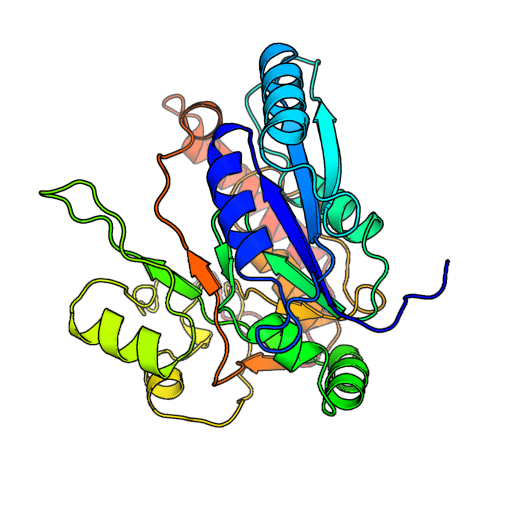1 1.00 96.50 165 ALA A O 1
ATOM 1292 N N . MET A 1 166 ? -11.915 16.988 0.214 1.00 95.44 166 MET A N 1
ATOM 1293 C CA . MET A 1 166 ? -12.164 17.117 -1.226 1.00 95.44 166 MET A CA 1
ATOM 1294 C C . MET A 1 166 ? -12.979 18.372 -1.546 1.00 95.44 166 MET A C 1
ATOM 1296 O O . MET A 1 166 ? -12.615 19.110 -2.458 1.00 95.44 166 MET A O 1
ATOM 1300 N N . SER A 1 167 ? -14.034 18.667 -0.774 1.00 95.94 167 SER A N 1
ATOM 1301 C CA . SER A 1 167 ? -14.857 19.866 -1.001 1.00 95.94 167 SER A CA 1
ATOM 1302 C C . SER A 1 167 ? -14.107 21.181 -0.762 1.00 95.94 167 SER A C 1
ATOM 1304 O O . SER A 1 167 ? -14.491 22.209 -1.314 1.00 95.94 167 SER A O 1
ATOM 1306 N N . LYS A 1 168 ? -13.019 21.148 0.014 1.00 95.19 168 LYS A N 1
ATOM 1307 C CA . LYS A 1 168 ? -12.107 22.280 0.226 1.00 95.19 168 LYS A CA 1
ATOM 1308 C C . LYS A 1 168 ? -10.970 22.361 -0.798 1.00 95.19 168 LYS A C 1
ATOM 1310 O O . LYS A 1 168 ? -10.185 23.300 -0.749 1.00 95.19 168 LYS A O 1
ATOM 1315 N N . GLY A 1 169 ? -10.834 21.378 -1.689 1.00 93.06 169 GLY A N 1
ATOM 1316 C CA . GLY A 1 169 ? -9.704 21.290 -2.618 1.00 93.06 169 GLY A CA 1
ATOM 1317 C C . GLY A 1 169 ? -8.376 20.880 -1.967 1.00 93.06 169 GLY A C 1
ATOM 1318 O O . GLY A 1 169 ? -7.332 20.960 -2.609 1.00 93.06 169 GLY A O 1
ATOM 1319 N N . GLU A 1 170 ? -8.388 20.401 -0.721 1.00 94.62 170 GLU A N 1
ATOM 1320 C CA . GLU A 1 170 ? -7.196 19.962 0.026 1.00 94.62 170 GLU A CA 1
ATOM 1321 C C . GLU A 1 170 ? -6.669 18.600 -0.461 1.00 94.62 170 GLU A C 1
ATOM 1323 O O . GLU A 1 170 ? -5.501 18.262 -0.277 1.00 94.62 170 GLU A O 1
ATOM 1328 N N . ILE A 1 171 ? -7.530 17.807 -1.096 1.00 94.88 171 ILE A N 1
ATOM 1329 C CA . ILE A 1 171 ? -7.238 16.463 -1.594 1.00 94.88 171 ILE A CA 1
ATOM 1330 C C . ILE A 1 171 ? -8.061 16.195 -2.852 1.00 94.88 171 ILE A C 1
ATOM 1332 O O . ILE A 1 171 ? -9.182 16.683 -2.989 1.00 94.88 171 ILE A O 1
ATOM 1336 N N . LYS A 1 172 ? -7.513 15.424 -3.789 1.00 92.50 172 LYS A N 1
ATOM 1337 C CA . LYS A 1 172 ? -8.175 15.097 -5.058 1.00 92.50 172 LYS A CA 1
ATOM 1338 C C . LYS A 1 172 ? -8.086 13.614 -5.377 1.00 92.50 172 LYS A C 1
ATOM 1340 O O . LYS A 1 172 ? -7.085 12.965 -5.082 1.00 92.50 172 LYS A O 1
ATOM 1345 N N . ALA A 1 173 ? -9.113 13.085 -6.030 1.00 90.56 173 ALA A N 1
ATOM 1346 C CA . ALA A 1 173 ? -8.984 11.812 -6.725 1.00 90.56 173 ALA A CA 1
ATOM 1347 C C . ALA A 1 173 ? -7.994 11.967 -7.901 1.00 90.56 173 ALA A C 1
ATOM 1349 O O . ALA A 1 173 ? -7.858 13.075 -8.439 1.00 90.56 173 ALA A O 1
ATOM 1350 N N . PRO A 1 174 ? -7.289 10.902 -8.322 1.00 84.00 174 PRO A N 1
ATOM 1351 C CA . PRO A 1 174 ? -6.584 10.914 -9.594 1.00 84.00 174 PRO A CA 1
ATOM 1352 C C . PRO A 1 174 ? -7.541 11.322 -10.711 1.00 84.00 174 PRO A C 1
ATOM 1354 O O . PRO A 1 174 ? -8.720 10.969 -10.695 1.00 84.00 174 PRO A O 1
ATOM 1357 N N . LEU A 1 175 ? -7.020 12.084 -11.674 1.00 68.50 175 LEU A N 1
ATOM 1358 C CA . LEU A 1 175 ? -7.795 12.512 -12.831 1.00 68.50 175 LEU A CA 1
ATOM 1359 C C . LEU A 1 175 ? -8.364 11.277 -13.532 1.00 68.50 175 LEU A C 1
ATOM 1361 O O . LEU A 1 175 ? -7.607 10.454 -14.054 1.00 68.50 175 LEU A O 1
ATOM 1365 N N . ASP A 1 176 ? -9.690 11.174 -13.541 1.00 56.56 176 ASP A N 1
ATOM 1366 C CA . ASP A 1 176 ? -10.414 10.139 -14.264 1.00 56.56 176 ASP A CA 1
ATOM 1367 C C . ASP A 1 176 ? -10.329 10.455 -15.760 1.00 56.56 176 ASP A C 1
ATOM 1369 O O . ASP A 1 176 ? -11.128 11.206 -16.321 1.00 56.56 176 ASP A O 1
ATOM 1373 N N . HIS A 1 177 ? -9.251 9.998 -16.398 1.00 50.53 177 HIS A N 1
ATOM 1374 C CA . HIS A 1 177 ? -9.014 10.235 -17.812 1.00 50.53 177 HIS A CA 1
ATOM 1375 C C . HIS A 1 177 ? -8.857 8.894 -18.538 1.00 50.53 177 HIS A C 1
ATOM 1377 O O . HIS A 1 177 ? -7.908 8.163 -18.250 1.00 50.53 177 HIS A O 1
ATOM 1383 N N . PRO A 1 178 ? -9.695 8.581 -19.547 1.00 50.06 178 PRO A N 1
ATOM 1384 C CA . PRO A 1 178 ? -9.645 7.310 -20.279 1.00 50.06 178 PRO A CA 1
ATOM 1385 C C . PRO A 1 178 ? -8.287 7.001 -20.928 1.00 50.06 178 PRO A C 1
ATOM 1387 O O . PRO A 1 178 ? -7.955 5.842 -21.146 1.00 50.06 178 PRO A O 1
ATOM 1390 N N . ARG A 1 179 ? -7.477 8.035 -21.214 1.00 42.94 179 ARG A N 1
ATOM 1391 C CA . ARG A 1 179 ? -6.102 7.895 -21.746 1.00 42.94 179 ARG A CA 1
ATOM 1392 C C . ARG A 1 179 ? -5.011 7.822 -20.662 1.00 42.94 179 ARG A C 1
ATOM 1394 O O . ARG A 1 179 ? -3.835 7.802 -20.997 1.00 42.94 179 ARG A O 1
ATOM 1401 N N . ARG A 1 180 ? -5.377 7.842 -19.373 1.00 55.09 180 ARG A N 1
ATOM 1402 C CA . ARG A 1 180 ? -4.486 7.639 -18.209 1.00 55.09 180 ARG A CA 1
ATOM 1403 C C . ARG A 1 180 ? -5.076 6.558 -17.284 1.00 55.09 180 ARG A C 1
ATOM 1405 O O . ARG A 1 180 ? -5.520 6.853 -16.176 1.00 55.09 180 ARG A O 1
ATOM 1412 N N . PRO A 1 181 ? -5.094 5.299 -17.745 1.00 57.84 181 PRO A N 1
ATOM 1413 C CA . PRO A 1 181 ? -5.870 4.200 -17.164 1.00 57.84 181 PRO A CA 1
ATOM 1414 C C . PRO A 1 181 ? -5.381 3.647 -15.806 1.00 57.84 181 PRO A C 1
ATOM 1416 O O . PRO A 1 181 ? -5.858 2.604 -15.361 1.00 57.84 181 PRO A O 1
ATOM 1419 N N . HIS A 1 182 ? -4.456 4.307 -15.110 1.00 68.94 182 HIS A N 1
ATOM 1420 C CA . HIS A 1 182 ? -3.816 3.717 -13.928 1.00 68.94 182 HIS A CA 1
ATOM 1421 C C . HIS A 1 182 ? -4.790 3.529 -12.751 1.00 68.94 182 HIS A C 1
ATOM 1423 O O . HIS A 1 182 ? -4.694 2.534 -12.040 1.00 68.94 182 HIS A O 1
ATOM 1429 N N . HIS A 1 183 ? -5.790 4.409 -12.583 1.00 77.44 183 HIS A N 1
ATOM 1430 C CA . HIS A 1 183 ? -6.760 4.308 -11.477 1.00 77.44 183 HIS A CA 1
ATOM 1431 C C . HIS A 1 183 ? -8.244 4.419 -11.878 1.00 77.44 183 HIS A C 1
ATOM 1433 O O . HIS A 1 183 ? -9.108 4.284 -11.017 1.00 77.44 183 HIS A O 1
ATOM 1439 N N . PHE A 1 184 ? -8.568 4.616 -13.162 1.00 75.69 184 PHE A N 1
ATOM 1440 C CA . PHE A 1 184 ? -9.948 4.884 -13.614 1.00 75.69 184 PHE A CA 1
ATOM 1441 C C . PHE A 1 184 ? -10.957 3.778 -13.262 1.00 75.69 184 PHE A C 1
A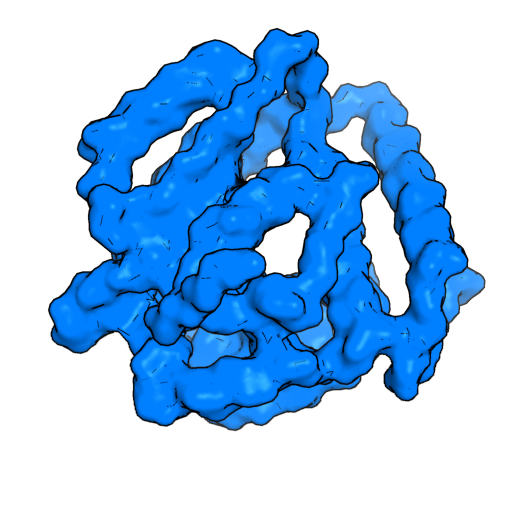TOM 1443 O O . PHE A 1 184 ? -12.115 4.070 -12.982 1.00 75.69 184 PHE A O 1
ATOM 1450 N N . LEU A 1 185 ? -10.533 2.505 -13.220 1.00 85.94 185 LEU A N 1
ATOM 1451 C CA . LEU A 1 185 ? -11.445 1.395 -12.904 1.00 85.94 185 LEU A CA 1
ATOM 1452 C C . LEU A 1 185 ? -11.994 1.443 -11.478 1.00 85.94 185 LEU A C 1
ATOM 1454 O O . LEU A 1 185 ? -12.955 0.735 -11.194 1.00 85.94 185 LEU A O 1
ATOM 1458 N N . THR A 1 186 ? -11.410 2.257 -10.598 1.00 90.62 186 THR A N 1
ATOM 1459 C CA . THR A 1 186 ? -11.940 2.478 -9.255 1.00 90.62 186 THR A CA 1
ATOM 1460 C C . THR A 1 186 ? -13.325 3.127 -9.295 1.00 90.62 186 THR A C 1
ATOM 1462 O O . THR A 1 186 ? -14.088 2.879 -8.377 1.00 90.62 186 THR A O 1
ATOM 1465 N N . ASP A 1 187 ? -13.685 3.896 -10.332 1.00 90.50 187 ASP A N 1
ATOM 1466 C CA . ASP A 1 187 ? -14.930 4.685 -10.386 1.00 90.50 187 ASP A CA 1
ATOM 1467 C C . ASP A 1 187 ? -15.082 5.583 -9.144 1.00 90.50 187 ASP A C 1
ATOM 1469 O O . ASP A 1 187 ? -15.841 5.318 -8.210 1.00 90.50 187 ASP A O 1
ATOM 1473 N N . TYR A 1 188 ? -14.294 6.660 -9.113 1.00 92.31 188 TYR A N 1
ATOM 1474 C CA . TYR A 1 188 ? -14.239 7.567 -7.966 1.00 92.31 188 TYR A CA 1
ATOM 1475 C C . TYR A 1 188 ? -15.556 8.306 -7.715 1.00 92.31 188 TYR A C 1
ATOM 1477 O O . TYR A 1 188 ? -15.802 8.720 -6.584 1.00 92.31 188 TYR A O 1
ATOM 1485 N N . ASN A 1 189 ? -16.401 8.475 -8.734 1.00 91.69 189 ASN A N 1
ATOM 1486 C CA . ASN A 1 189 ? -17.724 9.072 -8.564 1.00 91.69 189 ASN A CA 1
ATOM 1487 C C . ASN A 1 189 ? -18.641 8.122 -7.800 1.00 91.69 189 ASN A C 1
ATOM 1489 O O . ASN A 1 189 ? -19.275 8.531 -6.828 1.00 91.69 189 ASN A O 1
ATOM 1493 N N . ARG A 1 190 ? -18.656 6.841 -8.186 1.00 93.81 190 ARG A N 1
ATOM 1494 C CA . ARG A 1 190 ? -19.361 5.812 -7.427 1.00 93.81 190 ARG A CA 1
ATOM 1495 C C . ARG A 1 190 ? -18.816 5.700 -6.010 1.00 93.81 190 ARG A C 1
ATOM 1497 O O . ARG A 1 190 ? -19.603 5.725 -5.071 1.00 93.81 190 ARG A O 1
ATOM 1504 N N . TRP A 1 191 ? -17.496 5.613 -5.845 1.00 95.75 191 TRP A N 1
ATOM 1505 C CA . TRP A 1 191 ? -16.877 5.437 -4.530 1.00 95.75 191 TRP A CA 1
ATOM 1506 C C . TRP A 1 191 ? -17.285 6.527 -3.529 1.00 95.75 191 TRP A C 1
ATOM 1508 O O . TRP A 1 191 ? -17.565 6.242 -2.367 1.00 95.75 191 TRP A O 1
ATOM 1518 N N . GLN A 1 192 ? -17.356 7.783 -3.985 1.00 94.81 192 GLN A N 1
ATOM 1519 C CA . GLN A 1 192 ? -17.754 8.914 -3.144 1.00 94.81 192 GLN A CA 1
ATOM 1520 C C . GLN A 1 192 ? -19.211 8.824 -2.658 1.00 94.81 192 GLN A C 1
ATOM 1522 O O . GLN A 1 192 ? -19.513 9.366 -1.596 1.00 94.81 192 GLN A O 1
ATOM 1527 N N . GLY A 1 193 ? -20.100 8.163 -3.410 1.00 94.56 193 GLY A N 1
ATOM 1528 C CA . GLY A 1 193 ? -21.534 8.073 -3.108 1.00 94.56 193 GLY A CA 1
ATOM 1529 C C . GLY A 1 193 ? -22.030 6.720 -2.583 1.00 94.56 193 GLY A C 1
ATOM 1530 O O . GLY A 1 193 ? -23.150 6.656 -2.088 1.00 94.56 193 GLY A O 1
ATOM 1531 N N . ASP A 1 194 ? -21.240 5.651 -2.701 1.00 93.19 194 ASP A N 1
ATOM 1532 C CA . ASP A 1 194 ? -21.612 4.276 -2.323 1.00 93.19 194 ASP A CA 1
ATOM 1533 C C . ASP A 1 194 ? -20.909 3.888 -1.015 1.00 93.19 194 ASP A C 1
ATOM 1535 O O . ASP A 1 194 ? -19.720 4.149 -0.866 1.00 93.19 194 ASP A O 1
ATOM 1539 N N . ASP A 1 195 ? -21.605 3.257 -0.074 1.00 93.94 195 ASP A N 1
ATOM 1540 C CA . ASP A 1 195 ? -21.079 2.777 1.218 1.00 93.94 195 ASP A CA 1
ATOM 1541 C C . ASP A 1 195 ? -20.808 1.260 1.224 1.00 93.94 195 ASP A C 1
ATOM 1543 O O . ASP A 1 195 ? -20.427 0.674 2.240 1.00 93.94 195 ASP A O 1
ATOM 1547 N N . ARG A 1 196 ? -20.996 0.604 0.071 1.00 95.94 196 ARG A N 1
ATOM 1548 C CA . ARG A 1 196 ? -20.826 -0.841 -0.100 1.00 95.94 196 ARG A CA 1
ATOM 1549 C C . ARG A 1 196 ? -19.688 -1.170 -1.043 1.00 95.94 196 ARG A C 1
ATOM 1551 O O . ARG A 1 196 ? -19.607 -0.640 -2.147 1.00 95.94 196 ARG A O 1
ATOM 1558 N N . ASP A 1 197 ? -18.865 -2.129 -0.636 1.00 96.69 197 ASP A N 1
ATOM 1559 C CA . ASP A 1 197 ? -17.782 -2.659 -1.459 1.00 96.69 197 ASP A CA 1
ATOM 1560 C C . ASP A 1 197 ? -18.318 -3.220 -2.785 1.00 96.69 197 ASP A C 1
ATOM 1562 O O . ASP A 1 197 ? -19.337 -3.919 -2.819 1.00 96.69 197 ASP A O 1
ATOM 1566 N N . TYR A 1 198 ? -17.607 -2.988 -3.888 1.00 96.94 198 TYR A N 1
ATOM 1567 C CA . TYR A 1 198 ? -18.076 -3.380 -5.218 1.00 96.94 198 TYR A CA 1
ATOM 1568 C C . TYR A 1 198 ? -16.995 -4.003 -6.082 1.00 96.94 198 TYR A C 1
ATOM 1570 O O . TYR A 1 198 ? -15.830 -3.616 -6.069 1.00 96.94 198 TYR A O 1
ATOM 1578 N N . PHE A 1 199 ? -17.402 -4.991 -6.875 1.00 95.81 199 PHE A N 1
ATOM 1579 C CA . PHE A 1 199 ? -16.520 -5.605 -7.853 1.00 95.81 199 PHE A CA 1
ATOM 1580 C C . PHE A 1 199 ? -16.363 -4.717 -9.078 1.00 95.81 199 PHE A C 1
ATOM 1582 O O . PHE A 1 199 ? -17.337 -4.157 -9.583 1.00 95.81 199 PHE A O 1
ATOM 1589 N N . ILE A 1 200 ? -15.142 -4.682 -9.599 1.00 91.69 200 ILE A N 1
ATOM 1590 C CA . ILE A 1 200 ? -14.821 -4.029 -10.862 1.00 91.69 200 ILE A CA 1
ATOM 1591 C C . ILE A 1 200 ? -14.500 -5.080 -11.920 1.00 91.69 200 ILE A C 1
ATOM 1593 O O . ILE A 1 200 ? -13.926 -6.140 -11.640 1.00 91.69 200 ILE A O 1
ATOM 1597 N N . ARG A 1 201 ? -14.859 -4.785 -13.171 1.00 88.88 201 ARG A N 1
ATOM 1598 C CA . ARG A 1 201 ? -14.384 -5.568 -14.310 1.00 88.88 201 ARG A CA 1
ATOM 1599 C C . ARG A 1 201 ? -12.962 -5.118 -14.617 1.00 88.88 201 ARG A C 1
ATOM 1601 O O . ARG A 1 201 ? -12.765 -4.076 -15.236 1.00 88.88 201 ARG A O 1
ATOM 1608 N N . TYR A 1 202 ? -11.991 -5.901 -14.157 1.00 88.12 202 TYR A N 1
ATOM 1609 C CA . TYR A 1 202 ? -10.581 -5.610 -14.381 1.00 88.12 202 TYR A CA 1
ATOM 1610 C C . TYR A 1 202 ? -10.275 -5.459 -15.877 1.00 88.12 202 TYR A C 1
ATOM 1612 O O . TYR A 1 202 ? -10.772 -6.215 -16.715 1.00 88.12 202 TYR A O 1
ATOM 1620 N N . ARG A 1 203 ? -9.436 -4.475 -16.194 1.00 84.19 203 ARG A N 1
ATOM 1621 C CA . ARG A 1 203 ? -8.850 -4.262 -17.513 1.00 84.19 203 ARG A CA 1
ATOM 1622 C C . ARG A 1 203 ? -7.359 -4.034 -17.345 1.00 84.19 203 ARG A C 1
ATOM 1624 O O . ARG A 1 203 ? -6.907 -3.502 -16.331 1.00 84.19 203 ARG A O 1
ATOM 1631 N N . PHE A 1 204 ? -6.622 -4.423 -18.377 1.00 80.06 204 PHE A N 1
ATOM 1632 C CA . PHE A 1 204 ? -5.206 -4.121 -18.484 1.00 80.06 204 PHE A CA 1
ATOM 1633 C C . PHE A 1 204 ? -4.950 -2.614 -18.298 1.00 80.06 204 PHE A C 1
ATOM 1635 O O . PHE A 1 204 ? -5.818 -1.816 -18.654 1.00 80.06 204 PHE A O 1
ATOM 1642 N N . TRP A 1 205 ? -3.777 -2.261 -17.758 1.00 81.88 205 TRP A N 1
ATOM 1643 C CA . TRP A 1 205 ? -3.341 -0.924 -17.310 1.00 81.88 205 TRP A CA 1
ATOM 1644 C C . TRP A 1 205 ? -3.791 -0.441 -15.940 1.00 81.88 205 TRP A C 1
ATOM 1646 O O . TRP A 1 205 ? -3.235 0.533 -15.436 1.00 81.88 205 TRP A O 1
ATOM 1656 N N . TYR A 1 206 ? -4.755 -1.108 -15.320 1.00 86.88 206 TYR A N 1
ATOM 1657 C CA . TYR A 1 206 ? -5.136 -0.734 -13.971 1.00 86.88 206 TYR A CA 1
ATOM 1658 C C . TYR A 1 206 ? -4.021 -1.062 -12.970 1.00 86.88 206 TYR A C 1
ATOM 1660 O O . TYR A 1 206 ? -3.506 -2.184 -12.948 1.00 86.88 206 TYR A O 1
ATOM 1668 N N . GLU A 1 207 ? -3.682 -0.085 -12.130 1.00 88.25 207 GLU A N 1
ATOM 1669 C CA . GLU A 1 207 ? -2.670 -0.146 -11.074 1.00 88.25 207 GLU A CA 1
ATOM 1670 C C . GLU A 1 207 ? -3.329 -0.015 -9.690 1.00 88.25 207 GLU A C 1
ATOM 1672 O O . GLU A 1 207 ? -3.266 1.044 -9.059 1.00 88.25 207 GLU A O 1
ATOM 1677 N N . PRO A 1 208 ? -4.006 -1.065 -9.198 1.00 91.94 208 PRO A N 1
ATOM 1678 C CA . PRO A 1 208 ? -4.594 -1.039 -7.870 1.00 91.94 208 PRO A CA 1
ATOM 1679 C C . PRO A 1 208 ? -3.536 -1.165 -6.777 1.00 91.94 208 PRO A C 1
ATOM 1681 O O . PRO A 1 208 ? -2.570 -1.919 -6.911 1.00 91.94 208 PRO A O 1
ATOM 1684 N N . TYR A 1 209 ? -3.808 -0.533 -5.639 1.00 95.31 209 TYR A N 1
ATOM 1685 C CA . TYR A 1 209 ? -3.221 -0.930 -4.365 1.00 95.31 209 TYR A CA 1
ATOM 1686 C C . TYR A 1 209 ? -4.126 -1.971 -3.727 1.00 95.31 209 TYR A C 1
ATOM 1688 O O . TYR A 1 209 ? -5.339 -1.771 -3.634 1.00 95.31 209 TYR A O 1
ATOM 1696 N N . THR A 1 210 ? -3.548 -3.106 -3.344 1.00 96.19 210 THR A N 1
ATOM 1697 C CA . THR A 1 210 ? -4.330 -4.290 -2.987 1.00 96.19 210 THR A CA 1
ATOM 1698 C C . THR A 1 210 ? -4.021 -4.815 -1.598 1.00 96.19 210 THR A C 1
ATOM 1700 O O . THR A 1 210 ? -2.871 -4.788 -1.153 1.00 96.19 210 THR A O 1
ATOM 1703 N N . ILE A 1 211 ? -5.044 -5.393 -0.976 1.00 98.06 211 ILE A N 1
ATOM 1704 C CA . ILE A 1 211 ? -4.950 -6.217 0.225 1.00 98.06 211 ILE A CA 1
ATOM 1705 C C . ILE A 1 211 ? -5.149 -7.668 -0.193 1.00 98.06 211 ILE A C 1
ATOM 1707 O O . ILE A 1 211 ? -6.149 -8.017 -0.827 1.00 98.06 211 ILE A O 1
ATOM 1711 N N . LEU A 1 212 ? -4.170 -8.503 0.134 1.00 96.12 212 LEU A N 1
ATOM 1712 C CA . LEU A 1 212 ? -4.098 -9.893 -0.305 1.00 96.12 212 LEU A CA 1
ATOM 1713 C C . LEU A 1 212 ? -3.458 -10.759 0.775 1.00 96.12 212 LEU A C 1
ATOM 1715 O O . LEU A 1 212 ? -2.743 -10.264 1.644 1.00 96.12 212 LEU A O 1
ATOM 1719 N N . ASN A 1 213 ? -3.659 -12.070 0.670 1.00 96.31 213 ASN A N 1
ATOM 1720 C CA . ASN A 1 213 ? -2.878 -13.033 1.432 1.00 96.31 213 ASN A CA 1
ATOM 1721 C C . ASN A 1 213 ? -1.600 -13.394 0.663 1.00 96.31 213 ASN A C 1
ATOM 1723 O O . ASN A 1 213 ? -1.697 -13.846 -0.486 1.00 96.31 213 ASN A O 1
ATOM 1727 N N . PRO A 1 214 ? -0.404 -13.244 1.268 1.00 94.69 214 PRO A N 1
ATOM 1728 C CA . PRO A 1 214 ? 0.869 -13.512 0.596 1.00 94.69 214 PRO A CA 1
ATOM 1729 C C . PRO A 1 214 ? 1.026 -14.961 0.132 1.00 94.69 214 PRO A C 1
ATOM 1731 O O . PRO A 1 214 ? 1.840 -15.239 -0.741 1.00 94.69 214 PRO A O 1
ATOM 1734 N N . ARG A 1 215 ? 0.218 -15.893 0.652 1.00 93.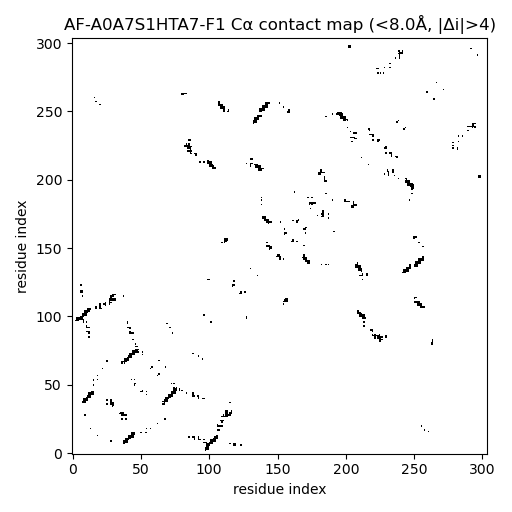50 215 ARG A N 1
ATOM 1735 C CA . ARG A 1 215 ? 0.178 -17.284 0.189 1.00 93.50 215 ARG A CA 1
ATOM 1736 C C . ARG A 1 215 ? -0.380 -17.442 -1.227 1.00 93.50 215 ARG A C 1
ATOM 1738 O O . ARG A 1 215 ? -0.011 -18.401 -1.899 1.00 93.50 215 ARG A O 1
ATOM 1745 N N . TRP A 1 216 ? -1.289 -16.563 -1.652 1.00 93.31 216 TRP A N 1
ATOM 1746 C CA . TRP A 1 216 ? -2.039 -16.719 -2.907 1.00 93.31 216 TRP A CA 1
ATOM 1747 C C . TRP A 1 216 ? -1.622 -15.735 -4.002 1.00 93.31 216 TRP A C 1
ATOM 1749 O O . TRP A 1 216 ? -2.029 -15.893 -5.152 1.00 93.31 216 TRP A O 1
ATOM 1759 N N . MET A 1 217 ? -0.812 -14.730 -3.668 1.00 90.12 217 MET A N 1
ATOM 1760 C CA . MET A 1 217 ? -0.314 -13.764 -4.644 1.00 90.12 217 MET A CA 1
ATOM 1761 C C . MET A 1 217 ? 0.930 -14.287 -5.387 1.00 90.12 217 MET A C 1
ATOM 1763 O O . MET A 1 217 ? 1.721 -15.037 -4.811 1.00 90.12 217 MET A O 1
ATOM 1767 N N . PRO A 1 218 ? 1.141 -13.898 -6.657 1.00 91.94 218 PRO A N 1
ATOM 1768 C CA . PRO A 1 218 ? 2.421 -14.110 -7.321 1.00 91.94 218 PRO A CA 1
ATOM 1769 C C . PRO A 1 218 ? 3.506 -13.212 -6.717 1.00 91.94 218 PRO A C 1
ATOM 1771 O O . PRO A 1 218 ? 3.212 -12.210 -6.072 1.00 91.94 218 PRO A O 1
ATOM 1774 N N . PHE A 1 219 ? 4.770 -13.527 -6.988 1.00 91.94 219 PHE A N 1
ATOM 1775 C CA . PHE A 1 219 ? 5.836 -12.542 -6.823 1.00 91.94 219 PHE A CA 1
ATOM 1776 C C . PHE A 1 219 ? 5.753 -11.483 -7.923 1.00 91.94 219 PHE A C 1
ATOM 1778 O O . PHE A 1 219 ? 5.292 -11.759 -9.034 1.00 91.94 219 PHE A O 1
ATOM 1785 N N . PHE A 1 220 ? 6.235 -10.280 -7.624 1.00 94.69 220 PHE A N 1
ATOM 1786 C CA . PHE A 1 220 ? 6.455 -9.264 -8.641 1.00 94.69 220 PHE A CA 1
ATOM 1787 C C . PHE A 1 220 ? 7.548 -9.727 -9.611 1.00 94.69 220 PHE A C 1
ATOM 1789 O O . PHE A 1 220 ? 8.549 -10.315 -9.190 1.00 94.69 220 PHE A O 1
ATOM 1796 N N . ASP A 1 221 ? 7.382 -9.440 -10.901 1.00 93.81 221 ASP A N 1
ATOM 1797 C CA . ASP A 1 221 ? 8.395 -9.746 -11.909 1.00 93.81 221 ASP A CA 1
ATOM 1798 C C . ASP A 1 221 ? 9.589 -8.794 -11.752 1.00 93.81 221 ASP A C 1
ATOM 1800 O O . ASP A 1 221 ? 9.486 -7.583 -11.967 1.00 93.81 221 ASP A O 1
ATOM 1804 N N . GLN A 1 222 ? 10.728 -9.348 -11.337 1.00 91.81 222 GLN A N 1
ATOM 1805 C CA . GLN A 1 222 ? 11.929 -8.588 -10.995 1.00 91.81 222 GLN A CA 1
ATOM 1806 C C . GLN A 1 222 ? 12.646 -7.992 -12.212 1.00 91.81 222 GLN A C 1
ATOM 1808 O O . GLN A 1 222 ? 13.538 -7.171 -12.023 1.00 91.81 222 GLN A O 1
ATOM 1813 N N . ARG A 1 223 ? 12.251 -8.347 -13.445 1.00 89.88 223 ARG A N 1
ATOM 1814 C CA . ARG A 1 223 ? 12.764 -7.706 -14.668 1.00 89.88 223 ARG A CA 1
ATOM 1815 C C . ARG A 1 223 ? 12.310 -6.246 -14.774 1.00 89.88 223 ARG A C 1
ATOM 1817 O O . ARG A 1 223 ? 12.999 -5.429 -15.380 1.00 89.88 223 ARG A O 1
ATOM 1824 N N . PHE A 1 224 ? 11.180 -5.902 -14.150 1.00 87.44 224 PHE A N 1
ATOM 1825 C CA . PHE A 1 224 ? 10.674 -4.531 -14.059 1.00 87.44 224 PHE A CA 1
ATOM 1826 C C . PHE A 1 224 ? 11.424 -3.766 -12.961 1.00 87.44 224 PHE A C 1
ATOM 1828 O O . PHE A 1 224 ? 10.983 -3.650 -11.817 1.00 87.44 224 PHE A O 1
ATOM 1835 N N . ILE A 1 225 ? 12.602 -3.271 -13.338 1.00 77.19 225 ILE A N 1
ATOM 1836 C CA . ILE A 1 225 ? 13.511 -2.479 -12.494 1.00 77.19 225 ILE A CA 1
ATOM 1837 C C . ILE A 1 225 ? 13.356 -0.961 -12.690 1.00 77.19 225 ILE A C 1
ATOM 1839 O O . ILE A 1 225 ? 14.045 -0.184 -12.035 1.00 77.19 225 ILE A O 1
ATOM 1843 N N . TYR A 1 226 ? 12.478 -0.541 -13.606 1.00 69.44 226 TYR A N 1
ATOM 1844 C CA . TYR A 1 226 ? 12.133 0.855 -13.875 1.00 69.44 226 TYR A CA 1
ATOM 1845 C C . TYR A 1 226 ? 10.774 1.201 -13.267 1.00 69.44 226 TYR A C 1
ATOM 1847 O O . TYR A 1 226 ? 9.960 0.320 -12.996 1.00 69.44 226 TYR A O 1
ATOM 1855 N N . TYR A 1 227 ? 10.512 2.497 -13.099 1.00 68.94 227 TYR A N 1
ATOM 1856 C CA . TYR A 1 227 ? 9.150 2.969 -12.882 1.00 68.94 227 TYR A CA 1
ATOM 1857 C C . TYR A 1 227 ? 8.318 2.735 -14.148 1.00 68.94 227 TYR A C 1
ATOM 1859 O O . TYR A 1 227 ? 8.733 3.135 -15.238 1.00 68.94 227 TYR A O 1
ATOM 1867 N N . GLY A 1 228 ? 7.142 2.129 -13.989 1.00 79.44 228 GLY A N 1
ATOM 1868 C CA . GLY A 1 228 ? 6.199 1.894 -15.074 1.00 79.44 228 GLY A CA 1
ATOM 1869 C C . GLY A 1 228 ? 5.951 0.409 -15.305 1.00 79.44 228 GLY A C 1
ATOM 1870 O O . GLY A 1 228 ? 6.866 -0.410 -15.295 1.00 79.44 228 GLY A O 1
ATOM 1871 N N . PHE A 1 229 ? 4.680 0.066 -15.519 1.00 84.44 229 PHE A N 1
ATOM 1872 C CA . PHE A 1 229 ? 4.176 -1.302 -15.693 1.00 84.44 229 PHE A CA 1
ATOM 1873 C C . PHE A 1 229 ? 4.466 -2.283 -14.540 1.00 84.44 229 PHE A C 1
ATOM 1875 O O . PHE A 1 229 ? 3.965 -3.407 -14.568 1.00 84.44 229 PHE A O 1
ATOM 1882 N N . ASP A 1 230 ? 5.183 -1.877 -13.492 1.00 87.69 230 ASP A N 1
ATOM 1883 C CA . ASP A 1 230 ? 5.535 -2.701 -12.337 1.00 87.69 230 ASP A CA 1
ATOM 1884 C C . ASP A 1 230 ? 4.286 -3.205 -11.589 1.00 87.69 230 ASP A C 1
ATOM 1886 O O . ASP A 1 230 ? 4.123 -4.410 -11.396 1.00 87.69 230 ASP A O 1
ATOM 1890 N N . LYS A 1 231 ? 3.349 -2.310 -11.243 1.00 90.06 231 LYS A N 1
ATOM 1891 C CA . LYS A 1 231 ? 2.052 -2.683 -10.649 1.00 90.06 231 LYS A CA 1
ATOM 1892 C C . LYS A 1 231 ? 1.088 -3.273 -11.675 1.00 90.06 231 LYS A C 1
ATOM 1894 O O . LYS A 1 231 ? 0.348 -4.200 -11.351 1.00 90.06 231 LYS A O 1
ATOM 1899 N N . VAL A 1 232 ? 1.112 -2.770 -12.912 1.00 89.81 232 VAL A N 1
ATOM 1900 C CA . VAL A 1 232 ? 0.229 -3.241 -13.993 1.00 89.81 232 VAL A CA 1
ATOM 1901 C C . VAL A 1 232 ? 0.431 -4.736 -14.242 1.00 89.81 232 VAL A C 1
ATOM 1903 O O . VAL A 1 232 ? -0.535 -5.495 -14.309 1.00 89.81 232 VAL A O 1
ATOM 1906 N N . THR A 1 233 ? 1.685 -5.170 -14.369 1.00 91.19 233 THR A N 1
ATOM 1907 C CA . THR A 1 233 ? 2.044 -6.570 -14.636 1.00 91.19 233 THR A CA 1
ATOM 1908 C C . THR A 1 233 ? 1.702 -7.473 -13.455 1.00 91.19 233 THR A C 1
ATOM 1910 O O . THR A 1 233 ? 1.154 -8.556 -13.657 1.00 91.19 233 THR A O 1
ATOM 1913 N N . PHE A 1 234 ? 1.900 -7.008 -12.218 1.00 94.12 234 PHE A N 1
ATOM 1914 C CA . PHE A 1 234 ? 1.452 -7.716 -11.016 1.00 94.12 234 PHE A CA 1
ATOM 1915 C C . PHE A 1 234 ? -0.074 -7.900 -10.974 1.00 94.12 234 PHE A C 1
ATOM 1917 O O . PHE A 1 234 ? -0.564 -9.017 -10.788 1.00 94.12 234 PHE A O 1
ATOM 1924 N N . ALA A 1 235 ? -0.843 -6.835 -11.215 1.00 93.56 235 ALA A N 1
ATOM 1925 C CA . ALA A 1 235 ? -2.301 -6.905 -11.264 1.00 93.56 235 ALA A CA 1
ATOM 1926 C C . ALA A 1 235 ? -2.791 -7.814 -12.406 1.00 93.56 235 ALA A C 1
ATOM 1928 O O . ALA A 1 235 ? -3.710 -8.615 -12.218 1.00 93.56 235 ALA A O 1
ATOM 1929 N N . TRP A 1 236 ? -2.127 -7.773 -13.563 1.00 91.94 236 TRP A N 1
ATOM 1930 C CA . TRP A 1 236 ? -2.403 -8.688 -14.670 1.00 91.94 236 TRP A CA 1
ATOM 1931 C C . TRP A 1 236 ? -2.120 -10.148 -14.287 1.00 91.94 236 TRP A C 1
ATOM 1933 O O . TRP A 1 236 ? -2.903 -11.045 -14.605 1.00 91.94 236 TRP A O 1
ATOM 1943 N N . ALA A 1 237 ? -1.036 -10.397 -13.550 1.00 93.00 237 ALA A N 1
ATOM 1944 C CA . ALA A 1 237 ? -0.669 -11.725 -13.076 1.00 93.00 237 ALA A CA 1
ATOM 1945 C C . ALA A 1 237 ? -1.661 -12.308 -12.062 1.00 93.00 237 ALA A C 1
ATOM 1947 O O . ALA A 1 237 ? -1.885 -13.523 -12.068 1.00 93.00 237 ALA A O 1
ATOM 1948 N N . LEU A 1 238 ? -2.274 -11.465 -11.227 1.00 94.25 238 LEU A N 1
ATOM 1949 C CA . LEU A 1 238 ? -3.409 -11.841 -10.380 1.00 94.25 238 LEU A CA 1
ATOM 1950 C C . LEU A 1 238 ? -4.638 -12.174 -11.230 1.00 94.25 238 LEU A C 1
ATOM 1952 O O . LEU A 1 238 ? -5.242 -13.234 -11.063 1.00 94.25 238 LEU A O 1
ATOM 1956 N N . HIS A 1 239 ? -4.978 -11.306 -12.183 1.00 92.62 239 HIS A N 1
ATOM 1957 C CA . HIS A 1 239 ? -6.130 -11.497 -13.061 1.00 92.62 239 HIS A CA 1
ATOM 1958 C C . HIS A 1 239 ? -6.064 -12.820 -13.842 1.00 92.62 239 HIS A C 1
ATOM 1960 O O . HIS A 1 239 ? -7.033 -13.580 -13.859 1.00 92.62 239 HIS A O 1
ATOM 1966 N N . CYS A 1 240 ? -4.901 -13.149 -14.414 1.00 90.31 240 CYS A N 1
ATOM 1967 C CA . CYS A 1 240 ? -4.686 -14.409 -15.131 1.00 90.31 240 CYS A CA 1
ATOM 1968 C C . CYS A 1 240 ? -4.765 -15.645 -14.222 1.00 90.31 240 CYS A C 1
ATOM 1970 O O . CYS A 1 240 ? -5.072 -16.734 -14.695 1.00 90.31 240 CYS A O 1
ATOM 1972 N N . ARG A 1 241 ? -4.537 -15.484 -12.911 1.00 91.31 241 ARG A N 1
ATOM 1973 C CA . ARG A 1 241 ? -4.744 -16.530 -11.892 1.00 91.31 241 ARG A CA 1
ATOM 1974 C C . ARG A 1 241 ? -6.200 -16.644 -11.428 1.00 91.31 241 ARG A C 1
ATOM 1976 O O . ARG A 1 241 ? -6.485 -17.391 -10.500 1.00 91.31 241 ARG A O 1
ATOM 1983 N N . GLY A 1 242 ? -7.120 -15.914 -12.057 1.00 92.12 242 GLY A N 1
ATOM 1984 C CA . GLY A 1 242 ? -8.544 -15.962 -11.746 1.00 92.12 242 GLY A CA 1
ATOM 1985 C C . GLY A 1 242 ? -8.984 -14.998 -10.646 1.00 92.12 242 GLY A C 1
ATOM 1986 O O . GLY A 1 242 ? -10.156 -15.030 -10.274 1.00 92.12 242 GLY A O 1
ATOM 1987 N N . PHE A 1 243 ? -8.107 -14.113 -10.158 1.00 95.19 243 PHE A N 1
ATOM 1988 C CA . PHE A 1 243 ? -8.498 -13.146 -9.136 1.00 95.19 243 PHE A CA 1
ATOM 1989 C C . PHE A 1 243 ? -9.532 -12.146 -9.657 1.00 95.19 243 PHE A C 1
ATOM 1991 O O . PHE A 1 243 ? -9.427 -11.611 -10.766 1.00 95.19 243 PHE A O 1
ATOM 1998 N N . ARG A 1 244 ? -10.513 -11.858 -8.803 1.00 95.81 244 ARG A N 1
ATOM 1999 C CA . ARG A 1 244 ? -11.442 -10.734 -8.943 1.00 95.81 244 ARG A CA 1
ATOM 2000 C C . ARG A 1 244 ? -10.913 -9.531 -8.168 1.00 95.81 244 ARG A C 1
ATOM 2002 O O . ARG A 1 244 ? -10.130 -9.689 -7.239 1.00 95.81 244 ARG A O 1
ATOM 2009 N N . PHE A 1 245 ? -11.368 -8.338 -8.526 1.00 96.44 245 PHE A N 1
ATOM 2010 C CA . PHE A 1 245 ? -10.972 -7.096 -7.865 1.00 96.44 245 PHE A CA 1
ATOM 2011 C C . PHE A 1 245 ? -12.211 -6.454 -7.251 1.00 96.44 245 PHE A C 1
ATOM 2013 O O . PHE A 1 245 ? -13.203 -6.249 -7.956 1.00 96.44 245 PHE A O 1
ATOM 2020 N N . GLN A 1 246 ? -12.167 -6.182 -5.948 1.00 97.50 246 GLN A N 1
ATOM 2021 C CA . GLN A 1 246 ? -13.258 -5.545 -5.216 1.00 97.50 246 GLN A CA 1
ATOM 2022 C C . GLN A 1 246 ? -12.752 -4.291 -4.521 1.00 97.50 246 GLN A C 1
ATOM 2024 O O . GLN A 1 246 ? -11.850 -4.373 -3.698 1.00 97.50 246 GLN A O 1
ATOM 2029 N N . VAL A 1 247 ? -13.338 -3.147 -4.839 1.00 97.69 247 VAL A N 1
ATOM 2030 C CA . VAL A 1 247 ? -13.015 -1.871 -4.204 1.00 97.69 247 VAL A CA 1
ATOM 2031 C C . VAL A 1 247 ? -13.673 -1.808 -2.832 1.00 97.69 247 VAL A C 1
ATOM 2033 O O . VAL A 1 247 ? -14.870 -2.079 -2.721 1.00 97.69 247 VAL A O 1
ATOM 2036 N N . LEU A 1 248 ? -12.891 -1.449 -1.810 1.00 97.56 248 LEU A N 1
ATOM 2037 C CA . LEU A 1 248 ? -13.405 -1.151 -0.476 1.00 97.56 248 LEU A CA 1
ATOM 2038 C C . LEU A 1 248 ? -14.031 0.243 -0.466 1.00 97.56 248 LEU A C 1
ATOM 2040 O O . LEU A 1 248 ? -13.376 1.214 -0.841 1.00 97.56 248 LEU A O 1
ATOM 2044 N N . ALA A 1 249 ? -15.286 0.353 -0.039 1.00 96.56 249 ALA A N 1
ATOM 2045 C CA . ALA A 1 249 ? -16.038 1.604 -0.121 1.00 96.56 249 ALA A CA 1
ATOM 2046 C C . ALA A 1 249 ? -15.683 2.613 0.979 1.00 96.56 249 ALA A C 1
ATOM 2048 O O . ALA A 1 249 ? -15.857 3.807 0.771 1.00 96.56 249 ALA A O 1
ATOM 2049 N N . GLU A 1 250 ? -15.162 2.163 2.123 1.00 96.38 250 GLU A N 1
ATOM 2050 C CA . GLU A 1 250 ? -14.935 3.020 3.303 1.00 96.38 250 GLU A CA 1
ATOM 2051 C C . GLU A 1 250 ? -13.459 3.290 3.623 1.00 96.38 250 GLU A C 1
ATOM 2053 O O . GLU A 1 250 ? -13.155 4.160 4.440 1.00 96.38 250 GLU A O 1
ATOM 2058 N N . HIS A 1 251 ? -12.542 2.591 2.952 1.00 97.69 251 HIS A N 1
ATOM 2059 C CA . HIS A 1 251 ? -11.106 2.669 3.215 1.00 97.69 251 HIS A CA 1
ATOM 2060 C C . HIS A 1 251 ? -10.319 3.076 1.980 1.00 97.69 251 HIS A C 1
ATOM 2062 O O . HIS A 1 251 ? -10.715 2.773 0.856 1.00 97.69 251 HIS A O 1
ATOM 2068 N N . PHE A 1 252 ? -9.202 3.768 2.188 1.00 98.00 252 PHE A N 1
ATOM 2069 C CA . PHE A 1 252 ? -8.416 4.371 1.114 1.00 98.00 252 PHE A CA 1
ATOM 2070 C C . PHE A 1 252 ? -6.955 4.584 1.522 1.00 98.00 252 PHE A C 1
ATOM 2072 O O . PHE A 1 252 ? -6.580 4.519 2.694 1.00 98.00 252 PHE A O 1
ATOM 2079 N N . LEU A 1 253 ? -6.122 4.859 0.522 1.00 97.81 253 LEU A N 1
ATOM 2080 C CA . LEU A 1 253 ? -4.767 5.364 0.696 1.00 97.81 253 LEU A CA 1
ATOM 2081 C C . LEU A 1 253 ? -4.696 6.831 0.276 1.00 97.81 253 LEU A C 1
ATOM 2083 O O . LEU A 1 253 ? -5.416 7.302 -0.609 1.00 97.81 253 LEU A O 1
ATOM 2087 N N . VAL A 1 254 ? -3.769 7.546 0.893 1.00 96.88 254 VAL A N 1
ATOM 2088 C CA . VAL A 1 254 ? -3.464 8.938 0.603 1.00 96.88 254 VAL A CA 1
ATOM 2089 C C . VAL A 1 254 ? -2.020 9.041 0.157 1.00 96.88 254 VAL A C 1
ATOM 2091 O O . VAL A 1 254 ? -1.104 8.749 0.921 1.00 96.88 254 VAL A O 1
ATOM 2094 N N . HIS A 1 255 ? -1.821 9.502 -1.070 1.00 94.06 255 HIS A N 1
ATOM 2095 C CA . HIS A 1 255 ? -0.518 9.897 -1.567 1.00 94.06 255 HIS A CA 1
ATOM 2096 C C . HIS A 1 255 ? -0.116 11.222 -0.911 1.00 94.06 255 HIS A C 1
ATOM 2098 O O . HIS A 1 255 ? -0.699 12.279 -1.192 1.00 94.06 255 HIS A O 1
ATOM 2104 N N . TYR A 1 256 ? 0.897 11.176 -0.050 1.00 91.56 256 TYR A N 1
ATOM 2105 C CA . TYR A 1 256 ? 1.435 12.352 0.622 1.00 91.56 256 TYR A CA 1
ATOM 2106 C C . TYR A 1 256 ? 2.411 13.102 -0.305 1.00 91.56 256 TYR A C 1
ATOM 2108 O O . TYR A 1 256 ? 3.287 12.470 -0.899 1.00 91.56 256 TYR A O 1
ATOM 2116 N N . PRO A 1 257 ? 2.318 14.438 -0.456 1.00 87.50 257 PRO A N 1
ATOM 2117 C CA . PRO A 1 257 ? 3.184 15.189 -1.355 1.00 87.50 257 PRO A CA 1
ATOM 2118 C C . PRO A 1 257 ? 4.633 15.098 -0.893 1.00 87.50 257 PRO A C 1
ATOM 2120 O O . PRO A 1 257 ? 4.968 15.467 0.233 1.00 87.50 257 PRO A O 1
ATOM 2123 N N . HIS A 1 258 ? 5.503 14.667 -1.792 1.00 80.69 258 HIS A N 1
ATOM 2124 C CA . HIS A 1 258 ? 6.936 14.597 -1.566 1.00 80.69 258 HIS A CA 1
ATOM 2125 C C . HIS A 1 258 ? 7.665 15.288 -2.719 1.00 80.69 258 HIS A C 1
ATOM 2127 O O . HIS A 1 258 ? 7.135 15.421 -3.826 1.00 80.69 258 HIS A O 1
ATOM 2133 N N . GLU A 1 259 ? 8.891 15.733 -2.463 1.00 70.00 259 GLU A N 1
ATOM 2134 C CA . GLU A 1 259 ? 9.762 16.216 -3.530 1.00 70.00 259 GLU A CA 1
ATOM 2135 C C . GLU A 1 259 ? 10.074 15.070 -4.498 1.00 70.00 259 GLU A C 1
ATOM 2137 O O . GLU A 1 259 ? 10.106 13.892 -4.117 1.00 70.00 259 GLU A O 1
ATOM 2142 N N . ARG A 1 260 ? 10.253 15.390 -5.782 1.00 62.25 260 ARG A N 1
ATOM 2143 C CA . ARG A 1 260 ? 10.662 14.375 -6.755 1.00 62.25 260 ARG A CA 1
ATOM 2144 C C . ARG A 1 260 ? 12.063 13.902 -6.403 1.00 62.25 260 ARG A C 1
ATOM 2146 O O . ARG A 1 260 ? 12.962 14.715 -6.201 1.00 62.25 260 ARG A O 1
ATOM 2153 N N . ASP A 1 261 ? 12.243 12.589 -6.361 1.00 58.03 261 ASP A N 1
ATOM 2154 C CA . ASP A 1 261 ? 13.538 11.988 -6.070 1.00 58.03 261 ASP A CA 1
ATOM 2155 C C . ASP A 1 261 ? 14.424 12.140 -7.315 1.00 58.03 261 ASP A C 1
ATOM 2157 O O . ASP A 1 261 ? 14.389 11.337 -8.250 1.00 58.03 261 ASP A O 1
ATOM 2161 N N . THR A 1 262 ? 15.167 13.246 -7.379 1.00 51.88 262 THR A N 1
ATOM 2162 C CA . THR A 1 262 ? 15.927 13.624 -8.581 1.00 51.88 262 THR A CA 1
ATOM 2163 C C . THR A 1 262 ? 17.125 12.713 -8.851 1.00 51.88 262 THR A C 1
ATOM 2165 O O . THR A 1 262 ? 17.693 12.772 -9.931 1.00 51.88 262 THR A O 1
ATOM 2168 N N . SER A 1 263 ? 17.530 11.856 -7.916 1.00 49.94 263 SER A N 1
ATOM 2169 C CA . SER A 1 263 ? 18.712 10.997 -8.067 1.00 49.94 263 SER A CA 1
ATOM 2170 C C . SER A 1 263 ? 18.523 9.873 -9.096 1.00 49.94 263 SER A C 1
ATOM 2172 O O . SER A 1 263 ? 19.440 9.611 -9.864 1.00 49.94 263 SER A O 1
ATOM 2174 N N . TRP A 1 264 ? 17.325 9.282 -9.187 1.00 49.88 264 TRP A N 1
ATOM 2175 C CA . TRP A 1 264 ? 17.004 8.174 -10.117 1.00 49.88 264 TRP A CA 1
ATOM 2176 C C . TRP A 1 264 ? 16.070 8.593 -11.257 1.00 49.88 264 TRP A C 1
ATOM 2178 O O . TRP A 1 264 ? 15.953 7.892 -12.261 1.00 49.88 264 TRP A O 1
ATOM 2188 N N . GLN A 1 265 ? 15.386 9.730 -11.093 1.00 49.62 265 GLN A N 1
ATOM 2189 C CA . GLN A 1 265 ? 14.498 10.322 -12.098 1.00 49.62 265 GLN A CA 1
ATOM 2190 C C . GLN A 1 265 ? 15.195 11.376 -12.968 1.00 49.62 265 GLN A C 1
ATOM 2192 O O . GLN A 1 265 ? 14.547 11.952 -13.838 1.00 49.62 265 GLN A O 1
ATOM 2197 N N . LYS A 1 266 ? 16.490 11.657 -12.748 1.00 46.31 266 LYS A N 1
ATOM 2198 C CA . LYS A 1 266 ? 17.284 12.471 -13.676 1.00 46.31 266 LYS A CA 1
ATOM 2199 C C . LYS A 1 266 ? 17.394 11.723 -15.001 1.00 46.31 266 LYS A C 1
ATOM 2201 O O . LYS A 1 266 ? 18.156 10.770 -15.151 1.00 46.31 266 LYS A O 1
ATOM 2206 N N . GLU A 1 267 ? 16.556 12.132 -15.940 1.00 52.66 267 GLU A N 1
ATOM 2207 C CA . GLU A 1 267 ? 16.659 11.753 -17.337 1.00 52.66 267 GLU A CA 1
ATOM 2208 C C . GLU A 1 267 ? 17.912 12.430 -17.898 1.00 52.66 267 GLU A C 1
ATOM 2210 O O . GLU A 1 267 ? 17.981 13.652 -17.979 1.00 52.66 267 GLU A O 1
ATOM 2215 N N . GLU A 1 268 ? 18.934 11.647 -18.239 1.00 52.72 268 GLU A N 1
ATOM 2216 C CA . GLU A 1 268 ? 19.949 12.127 -19.175 1.00 52.72 268 GLU A CA 1
ATOM 2217 C C . GLU A 1 268 ? 19.287 12.224 -20.553 1.00 52.72 268 GLU A C 1
ATOM 2219 O O . GLU A 1 268 ? 18.642 11.259 -20.997 1.00 52.72 268 GLU A O 1
ATOM 2224 N N . ASP A 1 269 ? 19.424 13.378 -21.209 1.00 50.34 269 ASP A N 1
ATOM 2225 C CA . ASP A 1 269 ? 18.846 13.650 -22.525 1.00 50.34 269 ASP A CA 1
ATOM 2226 C C . ASP A 1 269 ? 19.167 12.507 -23.509 1.00 50.34 269 ASP A C 1
ATOM 2228 O O . ASP A 1 269 ? 20.321 12.141 -23.725 1.00 50.34 269 ASP A O 1
ATOM 2232 N N . GLY A 1 270 ? 18.121 11.897 -24.081 1.00 55.84 270 GLY A N 1
ATOM 2233 C CA . GLY A 1 270 ? 18.217 10.765 -25.017 1.00 55.84 270 GLY A CA 1
ATOM 2234 C C . GLY A 1 270 ? 18.051 9.365 -24.404 1.00 55.84 270 GLY A C 1
ATOM 2235 O O . GLY A 1 270 ? 17.739 8.422 -25.130 1.00 55.84 270 GLY A O 1
ATOM 2236 N N . THR A 1 271 ? 18.157 9.200 -23.079 1.00 65.62 271 THR A N 1
ATOM 2237 C CA . THR A 1 271 ? 17.990 7.879 -22.428 1.00 65.62 271 THR A CA 1
ATOM 2238 C C . THR A 1 271 ? 16.530 7.490 -22.177 1.00 65.62 271 THR A C 1
ATOM 2240 O O . THR A 1 271 ? 16.218 6.300 -22.111 1.00 65.62 271 THR A O 1
ATOM 2243 N N . ALA A 1 272 ? 15.616 8.460 -22.066 1.00 68.94 272 ALA A N 1
ATOM 2244 C CA . ALA A 1 272 ? 14.206 8.218 -21.747 1.00 68.94 272 ALA A CA 1
ATOM 2245 C C . ALA A 1 272 ? 13.474 7.416 -22.838 1.00 68.94 272 ALA A C 1
ATOM 2247 O O . ALA A 1 272 ? 12.792 6.438 -22.533 1.00 68.94 272 ALA A O 1
ATOM 2248 N N . ALA A 1 273 ? 13.671 7.776 -24.111 1.00 72.94 273 ALA A N 1
ATOM 2249 C CA . ALA A 1 273 ? 13.064 7.071 -25.241 1.00 72.94 273 ALA A CA 1
ATOM 2250 C C . ALA A 1 273 ? 13.555 5.619 -25.333 1.00 72.94 273 ALA A C 1
ATOM 2252 O O . ALA A 1 273 ? 12.752 4.700 -25.478 1.00 72.94 273 ALA A O 1
ATOM 2253 N N . TRP A 1 274 ? 14.862 5.402 -25.159 1.00 77.75 274 TRP A N 1
ATOM 2254 C CA . TRP A 1 274 ? 15.436 4.059 -25.121 1.00 77.75 274 TRP A CA 1
ATOM 2255 C C . TRP A 1 274 ? 14.889 3.240 -23.944 1.00 77.75 274 TRP A C 1
ATOM 2257 O O . TRP A 1 274 ? 14.475 2.100 -24.142 1.00 77.75 274 TRP A O 1
ATOM 2267 N N . LYS A 1 275 ? 14.816 3.814 -22.731 1.00 74.94 275 LYS A N 1
ATOM 2268 C CA . LYS A 1 275 ? 14.230 3.145 -21.551 1.00 74.94 275 LYS A CA 1
ATOM 2269 C C . LYS A 1 275 ? 12.769 2.761 -21.797 1.00 74.94 275 LYS A C 1
ATOM 2271 O O . LYS A 1 275 ? 12.381 1.642 -21.475 1.00 74.94 275 LYS A O 1
ATOM 2276 N N . ALA A 1 276 ? 11.979 3.657 -22.391 1.00 78.62 276 ALA A N 1
ATOM 2277 C CA . ALA A 1 276 ? 10.592 3.382 -22.752 1.00 78.62 276 ALA A CA 1
ATOM 2278 C C . ALA A 1 276 ? 10.486 2.241 -23.778 1.00 78.62 276 ALA A C 1
ATOM 2280 O O . ALA A 1 276 ? 9.665 1.345 -23.608 1.00 78.62 276 ALA A O 1
ATOM 2281 N N . GLU A 1 277 ? 11.351 2.216 -24.795 1.00 83.06 277 GLU A N 1
ATOM 2282 C CA . GLU A 1 277 ? 11.404 1.129 -25.779 1.00 83.06 277 GLU A CA 1
ATOM 2283 C C . GLU A 1 277 ? 11.758 -0.220 -25.130 1.00 83.06 277 GLU A C 1
ATOM 2285 O O . GLU A 1 277 ? 11.100 -1.226 -25.399 1.00 83.06 277 GLU A O 1
ATOM 2290 N N . GLN A 1 278 ? 12.766 -0.256 -24.249 1.00 84.06 278 GLN A N 1
ATOM 2291 C CA . GLN A 1 278 ? 13.122 -1.482 -23.524 1.00 84.06 278 GLN A CA 1
ATOM 2292 C C . GLN A 1 278 ? 11.986 -1.948 -22.609 1.00 84.06 278 GLN A C 1
ATOM 2294 O O . GLN A 1 278 ? 11.705 -3.144 -22.539 1.00 84.06 278 GLN A O 1
ATOM 2299 N N . LEU A 1 279 ? 11.311 -1.011 -21.938 1.00 83.50 279 LEU A N 1
ATOM 2300 C CA . LEU A 1 279 ? 10.162 -1.313 -21.094 1.00 83.50 279 LEU A CA 1
ATOM 2301 C C . LEU A 1 279 ? 9.022 -1.920 -21.916 1.00 83.50 279 LEU A C 1
ATOM 2303 O O . LEU A 1 279 ? 8.482 -2.942 -21.515 1.00 83.50 279 LEU A O 1
ATOM 2307 N N . LEU A 1 280 ? 8.702 -1.363 -23.087 1.00 84.94 280 LEU A N 1
ATOM 2308 C CA . LEU A 1 280 ? 7.677 -1.920 -23.975 1.00 84.94 280 LEU A CA 1
ATOM 2309 C C . LEU A 1 280 ? 8.045 -3.325 -24.479 1.00 84.94 280 LEU A C 1
ATOM 2311 O O . LEU A 1 280 ? 7.207 -4.220 -24.426 1.00 84.94 280 LEU A O 1
ATOM 2315 N N . LYS A 1 281 ? 9.306 -3.565 -24.867 1.00 88.06 281 LYS A N 1
ATOM 2316 C CA . LYS A 1 281 ? 9.783 -4.915 -25.235 1.00 88.06 281 LYS A CA 1
ATOM 2317 C C . LYS A 1 281 ? 9.625 -5.912 -24.090 1.00 88.06 281 LYS A C 1
ATOM 2319 O O . LYS A 1 281 ? 9.209 -7.048 -24.309 1.00 88.06 281 LYS A O 1
ATOM 2324 N N . LEU A 1 282 ? 9.947 -5.492 -22.866 1.00 89.62 282 LEU A N 1
ATOM 2325 C CA . LEU A 1 282 ? 9.775 -6.323 -21.679 1.00 89.62 282 LEU A CA 1
ATOM 2326 C C . LEU A 1 282 ? 8.294 -6.601 -21.391 1.00 89.62 282 LEU A C 1
ATOM 2328 O O . LEU A 1 282 ? 7.936 -7.724 -21.047 1.00 89.62 282 LEU A O 1
ATOM 2332 N N . VAL A 1 283 ? 7.434 -5.598 -21.556 1.00 87.81 283 VAL A N 1
ATOM 2333 C CA . VAL A 1 283 ? 5.979 -5.722 -21.419 1.00 87.81 283 VAL A CA 1
ATOM 2334 C C . VAL A 1 283 ? 5.421 -6.731 -22.433 1.00 87.81 283 VAL A C 1
ATOM 2336 O O . VAL A 1 283 ? 4.641 -7.607 -22.057 1.00 87.81 283 VAL A O 1
ATOM 2339 N N . ASP A 1 284 ? 5.862 -6.679 -23.691 1.00 87.00 284 ASP A N 1
ATOM 2340 C CA . ASP A 1 284 ? 5.463 -7.634 -24.731 1.00 87.00 284 ASP A CA 1
ATOM 2341 C C . ASP A 1 284 ? 5.938 -9.063 -24.439 1.00 87.00 284 ASP A C 1
ATOM 2343 O O . ASP A 1 284 ? 5.165 -10.021 -24.586 1.00 87.00 284 ASP A O 1
ATOM 2347 N N . ALA A 1 285 ? 7.184 -9.216 -23.981 1.00 90.19 285 ALA A N 1
ATOM 2348 C CA . ALA A 1 285 ? 7.728 -10.503 -23.553 1.00 90.19 285 ALA A CA 1
ATOM 2349 C C . ALA A 1 285 ? 6.926 -11.079 -22.376 1.00 90.19 285 ALA A C 1
ATOM 2351 O O . ALA A 1 285 ? 6.454 -12.213 -22.452 1.00 90.19 285 ALA A O 1
ATOM 2352 N N . PHE A 1 286 ? 6.673 -10.266 -21.345 1.00 90.12 286 PHE A N 1
ATOM 2353 C CA . PHE A 1 286 ? 5.847 -10.640 -20.199 1.00 90.12 286 PHE A CA 1
ATOM 2354 C C . PHE A 1 286 ? 4.471 -11.149 -20.641 1.00 90.12 286 PHE A C 1
ATOM 2356 O O . PHE A 1 286 ? 4.035 -12.206 -20.195 1.00 90.12 286 PHE A O 1
ATOM 2363 N N . PHE A 1 287 ? 3.783 -10.462 -21.559 1.00 83.00 287 PHE A N 1
ATOM 2364 C CA . PHE A 1 287 ? 2.480 -10.946 -22.028 1.00 83.00 287 PHE A CA 1
ATOM 2365 C C . PHE A 1 287 ? 2.539 -12.252 -22.793 1.00 83.00 287 PHE A C 1
ATOM 2367 O O . PHE A 1 287 ? 1.609 -13.046 -22.683 1.00 83.00 287 PHE A O 1
ATOM 2374 N N . SER A 1 288 ? 3.593 -12.455 -23.573 1.00 85.25 288 SER A N 1
ATOM 2375 C CA . SER A 1 288 ? 3.764 -13.677 -24.358 1.00 85.25 288 SER A CA 1
ATOM 2376 C C . SER A 1 288 ? 3.984 -14.902 -23.461 1.00 85.25 288 SER A C 1
ATOM 2378 O O . SER A 1 288 ? 3.659 -16.018 -23.854 1.00 85.25 288 SER A O 1
ATOM 2380 N N . GLU A 1 289 ? 4.492 -14.692 -22.246 1.00 89.25 289 GLU A N 1
ATOM 2381 C CA . GLU A 1 289 ? 4.709 -15.729 -21.231 1.00 89.25 289 GLU A CA 1
ATOM 2382 C C . GLU A 1 289 ? 3.465 -16.004 -20.367 1.00 89.25 289 GLU A C 1
ATOM 2384 O O . GLU A 1 289 ? 3.368 -17.052 -19.723 1.00 89.25 289 GLU A O 1
ATOM 2389 N N . MET A 1 290 ? 2.509 -15.073 -20.319 1.00 84.31 290 MET A N 1
ATOM 2390 C CA . MET A 1 290 ? 1.352 -15.171 -19.432 1.00 84.31 290 MET A CA 1
ATOM 2391 C C . MET A 1 290 ? 0.242 -16.054 -20.023 1.00 84.31 290 MET A C 1
ATOM 2393 O O . MET A 1 290 ? -0.103 -15.916 -21.199 1.00 84.31 290 MET A O 1
ATOM 2397 N N . PRO A 1 291 ? -0.394 -16.924 -19.213 1.00 80.75 291 PRO A N 1
ATOM 2398 C CA . PRO A 1 291 ? -1.543 -17.692 -19.669 1.00 80.75 291 PRO A CA 1
ATOM 2399 C C . PRO A 1 291 ? -2.711 -16.768 -20.032 1.00 80.75 291 PRO A C 1
ATOM 2401 O O . PRO A 1 291 ? -2.851 -15.663 -19.501 1.00 80.75 291 PRO A O 1
ATOM 2404 N N . SER A 1 292 ? -3.596 -17.243 -20.909 1.00 73.75 292 SER A N 1
ATOM 2405 C CA . SER A 1 292 ? -4.848 -16.550 -21.211 1.00 73.75 292 SER A CA 1
ATOM 2406 C C . SER A 1 292 ? -5.666 -16.336 -19.937 1.00 73.75 292 SER A C 1
ATOM 2408 O O . SER A 1 292 ? -5.864 -17.277 -19.166 1.00 73.75 292 SER A O 1
ATOM 2410 N N . SER A 1 293 ? -6.183 -15.121 -19.737 1.00 72.31 293 SER A N 1
ATOM 2411 C CA . SER A 1 293 ? -7.073 -14.847 -18.609 1.00 72.31 293 SER A CA 1
ATOM 2412 C C . SER A 1 293 ? -8.355 -15.688 -18.706 1.00 72.31 293 SER A C 1
ATOM 2414 O O . SER A 1 293 ? -8.988 -15.689 -19.769 1.00 72.31 293 SER A O 1
ATOM 2416 N N . PRO A 1 294 ? -8.802 -16.331 -17.607 1.00 65.75 294 PRO A N 1
ATOM 2417 C CA . PRO A 1 294 ? -10.078 -17.050 -17.573 1.00 65.75 294 PRO A CA 1
ATOM 2418 C C . PRO A 1 294 ? -11.294 -16.120 -17.735 1.00 65.75 294 PRO A C 1
ATOM 2420 O O . PRO A 1 294 ? -12.409 -16.592 -17.935 1.00 65.75 294 PRO A O 1
ATOM 2423 N N . TRP A 1 295 ? -11.090 -14.801 -17.673 1.00 64.38 295 TRP A N 1
ATOM 2424 C CA . TRP A 1 295 ? -12.135 -13.781 -17.774 1.00 64.38 295 TRP A CA 1
ATOM 2425 C C . TRP A 1 295 ? -12.173 -13.057 -19.140 1.00 64.38 295 TRP A C 1
ATOM 2427 O O . TRP A 1 295 ? -12.909 -12.079 -19.287 1.00 64.38 295 TRP A O 1
ATOM 2437 N N . GLY A 1 296 ? -11.412 -13.522 -20.144 1.00 59.28 296 GLY A N 1
ATOM 2438 C CA . GLY A 1 296 ? -11.352 -12.921 -21.489 1.00 59.28 296 GLY A CA 1
ATOM 2439 C C . GLY A 1 296 ? -10.252 -11.856 -21.671 1.00 59.28 296 GLY A C 1
ATOM 2440 O O . GLY A 1 296 ? -9.600 -11.449 -20.713 1.00 59.28 296 GLY A O 1
ATOM 2441 N N . TRP A 1 297 ? -9.986 -11.458 -22.927 1.00 58.84 297 TRP A N 1
ATOM 2442 C CA . TRP A 1 297 ? -8.691 -10.902 -23.370 1.00 58.84 297 TRP A CA 1
ATOM 2443 C C . TRP A 1 297 ? -8.563 -9.361 -23.441 1.00 58.84 297 TRP A C 1
ATOM 2445 O O . TRP A 1 297 ? -9.545 -8.638 -23.607 1.00 58.84 297 TRP A O 1
ATOM 2455 N N . ARG A 1 298 ? -7.288 -8.932 -23.332 1.00 57.66 298 ARG A N 1
ATOM 2456 C CA . ARG A 1 298 ? -6.579 -7.746 -23.883 1.00 57.66 298 ARG A CA 1
ATOM 2457 C C . ARG A 1 298 ? -7.456 -6.894 -24.818 1.00 57.66 298 ARG A C 1
ATOM 2459 O O . ARG A 1 298 ? -7.770 -7.324 -25.921 1.00 57.66 298 ARG A O 1
ATOM 2466 N N . SER A 1 299 ? -7.818 -5.674 -24.411 1.00 43.88 299 SER A N 1
ATOM 2467 C CA . SER A 1 299 ? -8.301 -4.697 -25.392 1.00 43.88 299 SER A CA 1
ATOM 2468 C C . SER A 1 299 ? -7.113 -4.234 -26.226 1.00 43.88 299 SER A C 1
ATOM 2470 O O . SER A 1 299 ? -6.135 -3.747 -25.658 1.00 43.88 299 SER A O 1
ATOM 2472 N N . ASP A 1 300 ? -7.228 -4.452 -27.529 1.00 40.53 300 ASP A N 1
ATOM 2473 C CA . ASP A 1 300 ? -6.316 -4.107 -28.614 1.00 40.53 300 ASP A CA 1
ATOM 2474 C C . ASP A 1 300 ? -5.388 -2.924 -28.314 1.00 40.53 300 ASP A C 1
ATOM 2476 O O . ASP A 1 300 ? -5.807 -1.778 -28.185 1.00 40.53 300 ASP A O 1
ATOM 2480 N N . TRP A 1 301 ? -4.093 -3.221 -28.257 1.00 44.19 301 TRP A N 1
ATOM 2481 C CA . TRP A 1 301 ? -3.009 -2.236 -28.244 1.00 44.19 301 TRP A CA 1
ATOM 2482 C C . TRP A 1 301 ? -2.867 -1.497 -29.594 1.00 44.19 301 TRP A C 1
ATOM 2484 O O . TRP A 1 301 ? -2.132 -0.523 -29.684 1.00 44.19 301 TRP A O 1
ATOM 2494 N N . ALA A 1 302 ? -3.562 -1.930 -30.654 1.00 32.22 302 ALA A N 1
ATOM 2495 C CA . ALA A 1 302 ? -3.226 -1.574 -32.036 1.00 32.22 302 ALA A CA 1
ATOM 2496 C C . ALA A 1 302 ? -4.234 -0.671 -32.779 1.00 32.22 302 ALA A C 1
ATOM 2498 O O . ALA A 1 302 ? -4.181 -0.599 -34.004 1.00 32.22 302 ALA A O 1
ATOM 2499 N N . ALA A 1 303 ? -5.139 0.031 -32.093 1.00 30.55 303 ALA A N 1
ATOM 2500 C CA . ALA A 1 303 ? -6.016 0.999 -32.758 1.00 30.55 303 ALA A CA 1
ATOM 2501 C C . ALA A 1 303 ? -6.357 2.194 -31.857 1.00 30.55 303 ALA A C 1
ATOM 2503 O O . ALA A 1 303 ? -7.443 2.231 -31.287 1.00 30.55 303 ALA A O 1
ATOM 2504 N N . THR A 1 304 ? -5.412 3.133 -31.731 1.00 32.53 304 THR A N 1
ATOM 2505 C CA . THR A 1 304 ? -5.590 4.607 -31.763 1.00 32.53 304 THR A CA 1
ATOM 2506 C C . THR A 1 304 ? -4.247 5.283 -31.555 1.00 32.53 304 THR A C 1
ATOM 2508 O O . THR A 1 304 ? -3.650 5.035 -30.484 1.00 32.53 304 THR A O 1
#

pLDDT: mean 86.27, std 14.44, range [30.55, 98.5]